Protein AF-A0A0S7EHD6-F1 (afdb_monomer_lite)

pLDDT: mean 89.25, std 14.59, range [29.5, 98.25]

Secondary structure (DSSP, 8-state):
-GGGHHHHH-TT-TTGGGS-SS-EEE-TT-SSGGGSEEE-PPPPHHHHHHHHHHHHTTS-HHHHHHSS--PEEEEEE-TT--EEEPPSSTTTS--EEEE-EEEEEEPTTTT---TT--PPPP--TT---TTS--STTS-EEEEEEE----SSSS---SEEEEEEEPPPSSS---HHHHHHHHTTSEEEESTTS-EEEEEEEEE-SSEEEEE---TT------STTS---EEEEEPPHHHHHHHHHHHHHHHHHHHHHH-EE------EEEEEEEEEEEEEE-TTS-EEEEEEE-SS-EEEEGGG-B---------STTTTTTTS--

Radius of gyration: 32.2 Å; chains: 1; bounding box: 70×64×78 Å

Foldseek 3Di:
DVLCPCCQPPPPRLQVQQNDPDWDWACVPPDDRVNTDTDGDDDDPVSVCVSCVVSVVVDDPVRVVVPDDFFDKDKDFAPVDFAWACDPCCVVDPIDRGDRIDIDGHHPCNPPDDPPDDDDDDPPVLADAQQDFDPPQFDWDWDWDQQQAPQDPGGDRGIDIATEGDDDPPDDDDQVVCCQVAALAWWWFDHRRTFIWHFAWKDQLFKIKGADDDPPDNHRDPDPVRDGRIDMDTDDPVVSVVVVVLVVVQQCCCCRNPNYHPDDFRMKTKTWTFPAWDFDQDPVRDTDIHTDTHPDIHIGRPSRMGDDDPHPHPPPVCPVVVPVPD

Sequence (326 aa):
PESYRDLMTSPNSPIIEYYPLDFKTDLNGKQQEWEAVVLIPFIDETCLLAAMEPFSSKLTKEEKARNRHSECGLYSYDPDIDFTYASSLPQLFPNIVHCHVREVQIPMDAWHVPSDHVSKRVDRSTLYFCGFPTLHHIKHKFYKKKSGVVVFQQSSRGENMILDILPSQDGETICDHVAADLLGKPVFVNWPHLEEARVIAVSDGETKFAIEEPPGVQQVYDRPSSPPPTKVTYLSDKEQKDWVKDVQGITEHFFKRKGIAVNETTVLLYGQMLTGRKYVPKASGVVELEKQWAKQVLPFAYQTVVKVPACKHCEITRQSELREEL

Organism: NCBI:txid188132

Structure (mmCIF, N/CA/C/O backbone):
data_AF-A0A0S7EHD6-F1
#
_entry.id   AF-A0A0S7EHD6-F1
#
loop_
_atom_site.group_PDB
_atom_site.id
_atom_site.type_symbol
_atom_site.label_atom_id
_atom_site.label_alt_id
_atom_site.label_comp_id
_atom_site.label_asym_id
_atom_site.label_entity_id
_atom_site.label_seq_id
_atom_site.pdbx_PDB_ins_code
_atom_site.Cartn_x
_atom_site.Cartn_y
_atom_site.Cartn_z
_atom_site.occupancy
_atom_site.B_iso_or_equiv
_atom_site.auth_seq_id
_atom_site.auth_comp_id
_atom_site.auth_asym_id
_atom_site.auth_atom_id
_atom_site.pdbx_PDB_model_num
ATOM 1 N N . PRO A 1 1 ? 30.373 -0.714 -26.463 1.00 92.62 1 PRO A N 1
ATOM 2 C CA . PRO A 1 1 ? 31.564 -1.346 -27.076 1.00 92.62 1 PRO A CA 1
ATOM 3 C C . PRO A 1 1 ? 32.537 -0.264 -27.521 1.00 92.62 1 PRO A C 1
ATOM 5 O O . PRO A 1 1 ? 32.067 0.783 -27.962 1.00 92.62 1 PRO A O 1
ATOM 8 N N . GLU A 1 2 ? 33.846 -0.481 -27.398 1.00 94.06 2 GLU A N 1
ATOM 9 C CA . GLU A 1 2 ? 34.841 0.507 -27.844 1.00 94.06 2 GLU A CA 1
ATOM 10 C C . GLU A 1 2 ? 34.683 0.827 -29.339 1.00 94.06 2 GLU A C 1
ATOM 12 O O . GLU A 1 2 ? 34.741 1.988 -29.730 1.00 94.06 2 GLU A O 1
ATOM 17 N N . SER A 1 3 ? 34.329 -0.183 -30.141 1.00 94.06 3 SER A N 1
ATOM 18 C CA . SER A 1 3 ? 34.102 -0.068 -31.585 1.00 94.06 3 SER A CA 1
ATOM 19 C C . SER A 1 3 ? 33.048 0.964 -32.002 1.00 94.06 3 SER A C 1
ATOM 21 O O . SER A 1 3 ? 33.114 1.443 -33.127 1.00 94.06 3 SER A O 1
ATOM 23 N N . TYR A 1 4 ? 32.090 1.309 -31.135 1.00 95.69 4 TYR A N 1
ATOM 24 C CA . TYR A 1 4 ? 31.024 2.273 -31.437 1.00 95.69 4 TYR A CA 1
ATOM 25 C C . TYR A 1 4 ? 31.248 3.653 -30.811 1.00 95.69 4 TYR A C 1
ATOM 27 O O . TYR A 1 4 ? 30.451 4.555 -31.052 1.00 95.69 4 TYR A O 1
ATOM 35 N N . ARG A 1 5 ? 32.291 3.842 -29.989 1.00 95.06 5 ARG A N 1
ATOM 36 C CA . ARG A 1 5 ? 32.491 5.091 -29.233 1.00 95.06 5 ARG A CA 1
ATOM 37 C C . ARG A 1 5 ? 32.558 6.308 -30.159 1.00 95.06 5 ARG A C 1
ATOM 39 O O . ARG A 1 5 ? 31.864 7.291 -29.912 1.00 95.06 5 ARG A O 1
ATOM 46 N N . ASP A 1 6 ? 33.311 6.191 -31.249 1.00 95.25 6 ASP A N 1
ATOM 47 C CA . ASP A 1 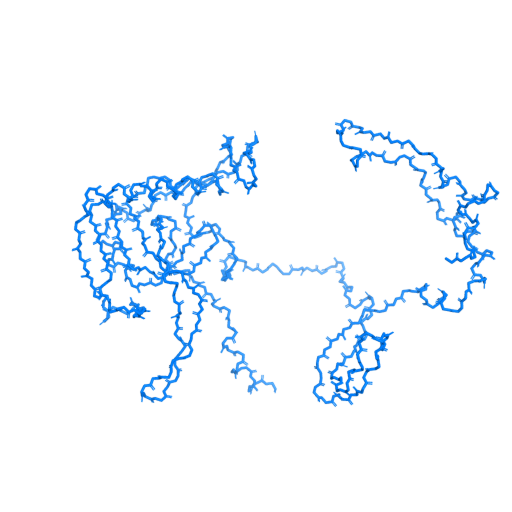6 ? 33.522 7.283 -32.201 1.00 95.25 6 ASP A CA 1
ATOM 48 C C . ASP A 1 6 ? 32.235 7.721 -32.909 1.00 95.25 6 ASP A C 1
ATOM 50 O O . ASP A 1 6 ? 32.143 8.873 -33.323 1.00 95.25 6 ASP A O 1
ATOM 54 N N . LEU A 1 7 ? 31.215 6.858 -32.995 1.00 95.75 7 LEU A N 1
ATOM 55 C CA . LEU A 1 7 ? 29.923 7.230 -33.577 1.00 95.75 7 LEU A CA 1
ATOM 56 C C . LEU A 1 7 ? 29.202 8.317 -32.766 1.00 95.75 7 LEU A C 1
ATOM 58 O O . LEU A 1 7 ? 28.425 9.077 -33.337 1.00 95.75 7 LEU A O 1
ATOM 62 N N . MET A 1 8 ? 29.462 8.409 -31.461 1.00 95.31 8 MET A N 1
ATOM 63 C CA . MET A 1 8 ? 28.814 9.379 -30.570 1.00 95.31 8 MET A CA 1
ATOM 64 C C . MET A 1 8 ? 29.676 10.618 -30.309 1.00 95.31 8 MET A C 1
ATOM 66 O O . MET A 1 8 ? 29.157 11.640 -29.879 1.00 95.31 8 MET A O 1
ATOM 70 N N . THR A 1 9 ? 30.994 10.531 -30.517 1.00 94.12 9 THR A N 1
ATOM 71 C CA . THR A 1 9 ? 31.941 11.586 -30.114 1.00 94.12 9 THR A CA 1
ATOM 72 C C . THR A 1 9 ? 32.686 12.233 -31.273 1.00 94.12 9 THR A C 1
ATOM 74 O O . THR A 1 9 ? 33.177 13.349 -31.126 1.00 94.12 9 THR A O 1
ATOM 77 N N . SER A 1 10 ? 32.826 11.547 -32.411 1.00 94.81 10 SER A N 1
ATOM 78 C CA . SER A 1 10 ? 33.535 12.095 -33.566 1.00 94.81 10 SER A CA 1
ATOM 79 C C . SER A 1 10 ? 32.661 13.126 -34.283 1.00 94.81 10 SER A C 1
ATOM 81 O O . SER A 1 10 ? 31.561 12.775 -34.715 1.00 94.81 10 SER A O 1
ATOM 83 N N . PRO A 1 11 ? 33.154 14.356 -34.526 1.00 92.88 11 PRO A N 1
ATOM 84 C CA . PRO A 1 11 ? 32.446 15.345 -35.342 1.00 92.88 11 PRO A CA 1
ATOM 85 C C . PRO A 1 11 ? 32.156 14.872 -36.773 1.00 92.88 11 PRO A C 1
ATOM 87 O O . PRO A 1 11 ? 31.258 15.393 -37.422 1.00 92.88 11 PRO A O 1
ATOM 90 N N . ASN A 1 12 ? 32.910 13.880 -37.262 1.00 94.00 12 ASN A N 1
ATOM 91 C CA . ASN A 1 12 ? 32.740 13.291 -38.592 1.00 94.00 12 ASN A CA 1
ATOM 92 C C . ASN A 1 12 ? 31.763 12.102 -38.602 1.00 94.00 12 ASN A C 1
ATOM 94 O O . ASN A 1 12 ? 31.625 11.439 -39.630 1.00 94.00 12 ASN A O 1
ATOM 98 N N . SER A 1 13 ? 31.146 11.769 -37.464 1.00 95.75 13 SER A N 1
ATOM 99 C CA . SER A 1 13 ? 30.175 10.681 -37.401 1.00 95.75 13 SER A CA 1
ATOM 100 C C . SER A 1 13 ? 28.914 11.045 -38.194 1.00 95.75 13 SER A C 1
ATOM 102 O O . SER A 1 13 ? 28.393 12.149 -38.030 1.00 95.75 13 SER A O 1
ATOM 104 N N . PRO A 1 14 ? 28.369 10.123 -39.008 1.00 95.06 14 PRO A N 1
ATOM 105 C CA . PRO A 1 14 ? 27.147 10.364 -39.778 1.00 95.06 14 PRO A CA 1
ATOM 106 C C . PRO A 1 14 ? 25.901 10.563 -38.902 1.00 95.06 14 PRO A C 1
ATOM 108 O O . PRO A 1 14 ? 24.873 10.987 -39.410 1.00 95.06 14 PRO A O 1
ATOM 111 N N . ILE A 1 15 ? 25.988 10.252 -37.605 1.00 96.56 15 ILE A N 1
ATOM 112 C CA . ILE A 1 15 ? 24.885 10.348 -36.641 1.00 96.56 15 ILE A CA 1
ATOM 113 C C . ILE A 1 15 ? 25.193 11.308 -35.481 1.00 96.56 15 ILE A C 1
ATOM 115 O O . ILE A 1 15 ? 24.520 11.274 -34.452 1.00 96.56 15 ILE A O 1
ATOM 119 N N . ILE A 1 16 ? 26.219 12.161 -35.619 1.00 96.25 16 ILE A N 1
ATOM 120 C CA . ILE A 1 16 ? 26.650 13.082 -34.553 1.00 96.25 16 ILE A CA 1
ATOM 121 C C . ILE A 1 16 ? 25.548 14.063 -34.130 1.00 96.25 16 ILE A C 1
ATOM 123 O O . ILE A 1 16 ? 25.502 14.480 -32.976 1.00 96.25 16 ILE A O 1
ATOM 127 N N . GLU A 1 17 ? 24.623 14.395 -35.035 1.00 95.19 17 GLU A N 1
ATOM 128 C CA . GLU A 1 17 ? 23.507 15.308 -34.762 1.00 95.19 17 GLU A CA 1
ATOM 129 C C . GLU A 1 17 ? 22.563 14.812 -33.655 1.00 95.19 17 GLU A C 1
ATOM 131 O O . GLU A 1 17 ? 21.946 15.627 -32.971 1.00 95.19 17 GLU A O 1
ATOM 136 N N . TYR A 1 18 ? 22.491 13.495 -33.425 1.00 96.19 18 TYR A N 1
ATOM 137 C CA . TYR A 1 18 ? 21.679 12.901 -32.358 1.00 96.19 18 TYR A CA 1
ATOM 138 C C . TYR A 1 18 ? 22.312 13.027 -30.966 1.00 96.19 18 TYR A C 1
ATOM 140 O O . TYR A 1 18 ? 21.649 12.744 -29.968 1.00 96.19 18 TYR A O 1
ATOM 148 N N . TYR A 1 19 ? 23.569 13.473 -30.880 1.00 96.12 19 TYR A N 1
ATOM 149 C CA . TYR A 1 19 ? 24.327 13.604 -29.634 1.00 96.12 19 TYR A CA 1
ATOM 150 C C . TYR A 1 19 ? 24.814 15.048 -29.418 1.00 96.12 19 TYR A C 1
ATOM 152 O O . TYR A 1 19 ? 26.021 15.292 -29.337 1.00 96.12 19 TYR A O 1
ATOM 160 N N . PRO A 1 20 ? 23.901 16.035 -29.336 1.00 95.56 20 PRO A N 1
ATOM 161 C CA . PRO A 1 20 ? 24.290 17.421 -29.125 1.00 95.56 20 PRO A CA 1
ATOM 162 C C . PRO A 1 20 ? 24.945 17.604 -27.747 1.00 95.56 20 PRO A C 1
ATOM 164 O O . PRO A 1 20 ? 24.455 17.086 -26.744 1.00 95.56 20 PRO A O 1
ATOM 167 N N . LEU A 1 21 ? 26.037 18.375 -27.693 1.00 94.38 21 LEU A N 1
ATOM 168 C CA . LEU A 1 21 ? 26.692 18.744 -26.429 1.00 94.38 21 LEU A CA 1
ATOM 169 C C . LEU A 1 21 ? 25.791 19.636 -25.568 1.00 94.38 21 LEU A C 1
ATOM 171 O O . LEU A 1 21 ? 25.722 19.457 -24.355 1.00 94.38 21 LEU A O 1
ATOM 175 N N . ASP A 1 22 ? 25.070 20.546 -26.223 1.00 95.56 22 ASP A N 1
ATOM 176 C CA . ASP A 1 22 ? 24.090 21.437 -25.616 1.00 95.56 22 ASP A CA 1
ATOM 177 C C . ASP A 1 22 ? 22.723 21.195 -26.258 1.00 95.56 22 ASP A C 1
ATOM 179 O O . ASP A 1 22 ? 22.578 21.238 -27.482 1.00 95.56 22 ASP A O 1
ATOM 183 N N . PHE A 1 23 ? 21.696 20.985 -25.439 1.00 95.62 23 PHE A N 1
ATOM 184 C CA . PHE A 1 23 ? 20.316 20.836 -25.892 1.00 95.62 23 PHE A CA 1
ATOM 185 C C . PHE A 1 23 ? 19.411 21.827 -25.170 1.00 95.62 23 PHE A C 1
ATOM 187 O O . PHE A 1 23 ? 19.694 22.291 -24.066 1.00 95.62 23 PHE A O 1
ATOM 194 N N . LYS A 1 24 ? 18.301 22.173 -25.818 1.00 95.56 24 LYS A N 1
ATOM 195 C CA . LYS A 1 24 ? 17.318 23.090 -25.243 1.00 95.56 24 LYS A CA 1
ATOM 196 C C . LYS A 1 24 ? 16.298 22.308 -24.425 1.00 95.56 24 LYS A C 1
ATOM 198 O O . LYS A 1 24 ? 15.964 21.171 -24.754 1.00 95.56 24 LYS A O 1
ATOM 203 N N . THR A 1 25 ? 15.767 22.945 -23.393 1.00 95.50 25 THR A N 1
ATOM 204 C CA . THR A 1 25 ? 14.636 22.437 -22.620 1.00 95.50 25 THR A CA 1
ATOM 205 C C . THR A 1 25 ? 13.487 23.436 -22.674 1.00 95.50 25 THR A C 1
ATOM 207 O O . THR A 1 25 ? 13.705 24.648 -22.700 1.00 95.50 25 THR A O 1
ATOM 210 N N . ASP A 1 26 ? 12.258 22.928 -22.725 1.00 94.94 26 ASP A N 1
ATOM 211 C CA . ASP A 1 26 ? 11.040 23.735 -22.654 1.00 94.94 26 ASP A CA 1
ATOM 212 C C . ASP A 1 26 ? 10.206 23.306 -21.446 1.00 94.94 26 ASP A C 1
ATOM 214 O O . ASP A 1 26 ? 9.727 22.175 -21.367 1.00 94.94 26 ASP A O 1
ATOM 218 N N . LEU A 1 27 ? 10.027 24.216 -20.489 1.00 91.94 27 LEU A N 1
ATOM 219 C CA . LEU A 1 27 ? 9.234 23.963 -19.290 1.00 91.94 27 LEU A CA 1
ATOM 220 C C . LEU A 1 27 ? 7.734 23.842 -19.594 1.00 91.94 27 LEU A C 1
ATOM 222 O O . LEU A 1 27 ? 7.026 23.236 -18.798 1.00 91.94 27 LEU A O 1
ATOM 226 N N . ASN A 1 28 ? 7.222 24.409 -20.695 1.00 92.00 28 ASN A N 1
ATOM 227 C CA . ASN A 1 28 ? 5.803 24.369 -21.080 1.00 92.00 28 ASN A CA 1
ATOM 228 C C . ASN A 1 28 ? 4.824 24.578 -19.894 1.00 92.00 28 ASN A C 1
ATOM 230 O O . ASN A 1 28 ? 3.896 23.800 -19.656 1.00 92.00 28 ASN A O 1
ATOM 234 N N . GLY A 1 29 ? 5.082 25.605 -19.076 1.00 90.25 29 GLY A N 1
ATOM 235 C CA . GLY A 1 29 ? 4.267 25.945 -17.902 1.00 90.25 29 GLY A CA 1
ATOM 236 C C . GLY A 1 29 ? 4.477 25.064 -16.659 1.00 90.25 29 GLY A C 1
ATOM 237 O O . GLY A 1 29 ? 3.788 25.259 -15.655 1.00 90.25 29 GLY A O 1
ATOM 238 N N . LYS A 1 30 ? 5.416 24.115 -16.692 1.00 94.75 30 LYS A N 1
ATOM 239 C CA . LYS A 1 30 ? 5.906 23.383 -15.518 1.00 94.75 30 LYS A CA 1
ATOM 240 C C . LYS A 1 30 ? 6.888 24.229 -14.722 1.00 94.75 30 LYS A C 1
ATOM 242 O O . LYS A 1 30 ? 7.519 25.142 -15.245 1.00 94.75 30 LYS A O 1
ATOM 247 N N . GLN A 1 31 ? 6.975 23.942 -13.428 1.00 93.25 31 GLN A N 1
ATOM 248 C CA . GLN A 1 31 ? 7.853 24.685 -12.521 1.00 93.25 31 GLN A CA 1
ATOM 249 C C . GLN A 1 31 ? 9.210 24.013 -12.349 1.00 93.25 31 GLN A C 1
ATOM 251 O O . GLN A 1 31 ? 10.184 24.697 -12.058 1.00 93.25 31 GLN A O 1
ATOM 256 N N . GLN A 1 32 ? 9.262 22.689 -12.483 1.00 95.75 32 GLN A N 1
ATOM 257 C CA . GLN A 1 32 ? 10.450 21.912 -12.172 1.00 95.75 32 GLN A CA 1
ATOM 258 C C . GLN A 1 32 ? 11.160 21.481 -13.453 1.00 95.75 32 GLN A C 1
ATOM 260 O O . GLN A 1 32 ? 10.525 20.993 -14.385 1.00 95.75 32 GLN A O 1
ATOM 265 N N . GLU A 1 33 ? 12.483 21.617 -13.489 1.00 93.38 33 GLU A N 1
ATOM 266 C CA . GLU A 1 33 ? 13.294 21.339 -14.685 1.00 93.38 33 GLU A CA 1
ATOM 267 C C . GLU A 1 33 ? 13.226 19.875 -15.136 1.00 93.38 33 GLU A C 1
ATOM 269 O O . GLU A 1 33 ? 13.255 19.600 -16.330 1.00 93.38 33 GLU A O 1
ATOM 274 N N . TRP A 1 34 ? 13.054 18.926 -14.212 1.00 94.00 34 TRP A N 1
ATOM 275 C CA . TRP A 1 34 ? 12.882 17.506 -14.551 1.00 94.00 34 TRP A CA 1
ATOM 276 C C . TRP A 1 34 ? 11.526 17.185 -15.198 1.00 94.00 34 TRP A C 1
ATOM 278 O O . TRP A 1 34 ? 11.333 16.077 -15.692 1.00 94.00 34 TRP A O 1
ATOM 288 N N . GLU A 1 35 ? 10.580 18.127 -15.182 1.00 94.44 35 GLU A N 1
ATOM 289 C CA . GLU A 1 35 ? 9.323 18.037 -15.932 1.00 94.44 35 GLU A CA 1
ATOM 290 C C . GLU A 1 35 ? 9.425 18.700 -17.315 1.00 94.44 35 GLU A C 1
ATOM 292 O O . GLU A 1 35 ? 8.456 18.658 -18.077 1.00 94.44 35 GLU A O 1
ATOM 297 N N . ALA A 1 36 ? 10.558 19.338 -17.634 1.00 95.56 36 ALA A N 1
ATOM 298 C CA . ALA A 1 36 ? 10.751 20.020 -18.903 1.00 95.56 36 ALA A CA 1
ATOM 299 C C . ALA A 1 36 ? 10.834 19.027 -20.068 1.00 95.56 36 ALA A C 1
ATOM 301 O O . ALA A 1 36 ? 11.374 17.924 -19.960 1.00 95.56 36 ALA A O 1
ATOM 302 N N . VAL A 1 37 ? 10.346 19.464 -21.224 1.00 95.69 37 VAL A N 1
ATOM 303 C CA . VAL A 1 37 ? 10.524 18.756 -22.485 1.00 95.69 37 VAL A CA 1
ATOM 304 C C . VAL A 1 37 ? 11.973 18.925 -22.930 1.00 95.69 37 VAL A C 1
ATOM 306 O O . VAL A 1 37 ? 12.443 20.044 -23.134 1.00 95.69 37 VAL A O 1
ATOM 309 N N . VAL A 1 38 ? 12.676 17.807 -23.089 1.00 96.56 38 VAL A N 1
ATOM 310 C CA . VAL A 1 38 ? 14.049 17.769 -23.601 1.00 96.56 38 VAL A CA 1
ATOM 311 C C . VAL A 1 38 ? 14.010 17.787 -25.128 1.00 96.56 38 VAL A C 1
ATOM 313 O O . VAL A 1 38 ? 13.504 16.855 -25.751 1.00 96.56 38 VAL A O 1
ATOM 316 N N . LEU A 1 39 ? 14.526 18.857 -25.737 1.00 95.56 39 LEU A N 1
ATOM 317 C CA . LEU A 1 39 ? 14.501 19.063 -27.185 1.00 95.56 39 LEU A CA 1
ATOM 318 C C . LEU A 1 39 ? 15.774 18.499 -27.824 1.00 95.56 39 LEU A C 1
ATOM 320 O O . LEU A 1 39 ? 16.735 19.228 -28.075 1.00 95.56 39 LEU A O 1
ATOM 324 N N . ILE A 1 40 ? 15.758 17.194 -28.087 1.00 96.75 40 ILE A N 1
ATOM 325 C CA . ILE A 1 40 ? 16.792 16.475 -28.842 1.00 96.75 40 ILE A CA 1
ATOM 326 C C . ILE A 1 40 ? 16.198 15.885 -30.128 1.00 96.75 40 ILE A C 1
ATOM 328 O O . ILE A 1 40 ? 14.998 15.592 -30.158 1.00 96.75 40 ILE A O 1
ATOM 332 N N . PRO A 1 41 ? 16.988 15.717 -31.203 1.00 96.00 41 PRO A N 1
ATOM 333 C CA . PRO A 1 41 ? 16.477 15.117 -32.428 1.00 96.00 41 PRO A CA 1
ATOM 334 C C . PRO A 1 41 ? 16.128 13.637 -32.220 1.00 96.00 41 PRO A C 1
ATOM 336 O O . PRO A 1 41 ? 16.778 12.932 -31.447 1.00 96.00 41 PRO A O 1
ATOM 339 N N . PHE A 1 42 ? 15.107 13.157 -32.928 1.00 97.00 42 PHE A N 1
ATOM 340 C CA . PHE A 1 42 ? 14.777 11.734 -32.949 1.00 97.00 42 PHE A CA 1
ATOM 341 C C . PHE A 1 42 ? 15.732 10.992 -33.880 1.00 97.00 42 PHE A C 1
ATOM 343 O O . PHE A 1 42 ? 15.964 11.427 -35.007 1.00 97.00 42 PHE A O 1
ATOM 350 N N . ILE A 1 43 ? 16.265 9.870 -33.401 1.00 97.19 43 ILE A N 1
ATOM 351 C CA . ILE A 1 43 ? 17.175 9.024 -34.172 1.00 97.19 43 ILE A CA 1
ATOM 352 C C . ILE A 1 43 ? 16.412 8.359 -35.320 1.00 97.19 43 ILE A C 1
ATOM 354 O O . ILE A 1 43 ? 15.390 7.712 -35.089 1.00 97.19 43 ILE A O 1
ATOM 358 N N . ASP A 1 44 ? 16.942 8.471 -36.538 1.00 97.44 44 ASP A N 1
ATOM 359 C CA . ASP A 1 44 ? 16.499 7.668 -37.675 1.00 97.44 44 ASP A CA 1
ATOM 360 C C . ASP A 1 44 ? 17.131 6.268 -37.611 1.00 97.44 44 ASP A C 1
ATOM 362 O O . ASP A 1 44 ? 18.356 6.113 -37.577 1.00 97.44 44 ASP A O 1
ATOM 366 N N . GLU A 1 45 ? 16.283 5.238 -37.584 1.00 97.56 45 GLU A N 1
ATOM 367 C CA . GLU A 1 45 ? 16.700 3.836 -37.479 1.00 97.56 45 GLU A CA 1
ATOM 368 C C . GLU A 1 45 ? 17.611 3.412 -38.639 1.00 97.56 45 GLU A C 1
ATOM 370 O O . GLU A 1 45 ? 18.630 2.752 -38.424 1.00 97.56 45 GLU A O 1
ATOM 375 N N . THR A 1 46 ? 17.279 3.819 -39.866 1.00 97.38 46 THR A N 1
ATOM 376 C CA . THR A 1 46 ? 18.019 3.413 -41.066 1.00 97.38 46 THR A CA 1
ATOM 377 C C . THR A 1 46 ? 19.412 4.037 -41.062 1.00 97.38 46 THR A C 1
ATOM 379 O O . THR A 1 46 ? 20.402 3.346 -41.319 1.00 97.38 46 THR A O 1
ATOM 382 N N . CYS A 1 47 ? 19.507 5.323 -40.709 1.00 96.12 47 CYS A N 1
ATOM 383 C CA . CYS A 1 47 ? 20.779 6.030 -40.559 1.00 96.12 47 CYS A CA 1
ATOM 384 C C . CYS A 1 47 ? 21.649 5.415 -39.457 1.00 96.12 47 CYS A C 1
ATOM 386 O O . CYS A 1 47 ? 22.847 5.206 -39.666 1.00 96.12 47 CYS A O 1
ATOM 388 N N . LEU A 1 48 ? 21.059 5.087 -38.303 1.00 96.88 48 LEU A N 1
ATOM 389 C CA . LEU A 1 48 ? 21.778 4.466 -37.192 1.00 96.88 48 LEU A CA 1
ATOM 390 C C . LEU A 1 48 ? 22.352 3.099 -37.588 1.00 96.88 48 LEU A C 1
ATOM 392 O O . LEU A 1 48 ? 23.543 2.852 -37.385 1.00 96.88 48 LEU A O 1
ATOM 396 N N . LEU A 1 49 ? 21.534 2.226 -38.180 1.00 96.62 49 LEU A N 1
ATOM 397 C CA . LEU A 1 49 ? 21.969 0.891 -38.597 1.00 96.62 49 LEU A CA 1
ATOM 398 C C . LEU A 1 49 ? 23.084 0.968 -39.649 1.00 96.62 49 LEU A C 1
ATOM 400 O O . LEU A 1 49 ? 24.102 0.285 -39.514 1.00 96.62 49 LEU A O 1
ATOM 404 N N . ALA A 1 50 ? 22.948 1.854 -40.641 1.00 96.38 50 ALA A N 1
ATOM 405 C CA . ALA A 1 50 ? 23.975 2.072 -41.659 1.00 96.38 50 ALA A CA 1
ATOM 406 C C . ALA A 1 50 ? 25.300 2.581 -41.060 1.00 96.38 50 ALA A C 1
ATOM 408 O O . ALA A 1 50 ? 26.374 2.144 -41.475 1.00 96.38 50 ALA A O 1
ATOM 409 N N . ALA A 1 51 ? 25.238 3.468 -40.061 1.00 95.75 51 ALA A N 1
ATOM 410 C CA . ALA A 1 51 ? 26.415 3.973 -39.358 1.00 95.75 51 ALA A CA 1
ATOM 411 C C . ALA A 1 51 ? 27.103 2.901 -38.494 1.00 95.75 51 ALA A C 1
ATOM 413 O O . ALA A 1 51 ? 28.328 2.905 -38.361 1.00 95.75 51 ALA A O 1
ATOM 414 N N . MET A 1 52 ? 26.332 1.978 -37.911 1.00 95.50 52 MET A N 1
ATOM 415 C CA . MET A 1 52 ? 26.845 0.904 -37.057 1.00 95.50 52 MET A CA 1
ATOM 416 C C . MET A 1 52 ? 27.490 -0.245 -37.842 1.00 95.50 52 MET A C 1
ATOM 418 O O . MET A 1 52 ? 28.459 -0.838 -37.358 1.00 95.50 52 MET A O 1
ATOM 422 N N . GLU A 1 53 ? 26.990 -0.554 -39.040 1.00 94.88 53 GLU A N 1
ATOM 423 C CA . GLU A 1 53 ? 27.379 -1.735 -39.824 1.00 94.88 53 GLU A CA 1
ATOM 424 C C . GLU A 1 53 ? 28.905 -1.917 -40.011 1.00 94.88 53 GLU A C 1
ATOM 426 O O . GLU A 1 53 ? 29.414 -3.009 -39.728 1.00 94.88 53 GLU A O 1
ATOM 431 N N . PRO A 1 54 ? 29.701 -0.876 -40.349 1.00 93.94 54 PRO A N 1
ATOM 432 C CA . PRO A 1 54 ? 31.154 -1.013 -40.509 1.00 93.94 54 PRO A CA 1
ATOM 433 C C . PRO A 1 54 ? 31.899 -1.420 -39.225 1.00 93.94 54 PRO A C 1
ATOM 435 O O . PRO A 1 54 ? 33.037 -1.900 -39.278 1.00 93.94 54 PRO A O 1
ATOM 438 N N . PHE A 1 55 ? 31.284 -1.208 -38.060 1.00 93.12 55 PHE A N 1
ATOM 439 C CA . PHE A 1 55 ? 31.879 -1.440 -36.743 1.00 93.12 55 PHE A CA 1
ATOM 440 C C . PHE A 1 55 ? 31.370 -2.725 -36.080 1.00 93.12 55 PHE A C 1
ATOM 442 O O . PHE A 1 55 ? 32.059 -3.274 -35.218 1.00 93.12 55 PHE A O 1
ATOM 449 N N . SER A 1 56 ? 30.219 -3.252 -36.509 1.00 90.75 56 SER A N 1
ATOM 450 C CA . SER A 1 56 ? 29.616 -4.483 -35.977 1.00 90.75 56 SER A CA 1
ATOM 451 C C . SER A 1 56 ? 30.533 -5.705 -36.102 1.00 90.75 56 SER A C 1
ATOM 453 O O . SER A 1 56 ? 30.577 -6.565 -35.216 1.00 90.75 56 SER A O 1
ATOM 455 N N . SER A 1 57 ? 31.345 -5.769 -37.161 1.00 91.75 57 SER A N 1
ATOM 456 C CA . SER A 1 57 ? 32.335 -6.836 -37.344 1.00 91.75 57 SER A CA 1
ATOM 457 C C . SER A 1 57 ? 33.446 -6.811 -36.283 1.00 91.75 57 SER A C 1
ATOM 459 O O . SER A 1 57 ? 33.896 -7.887 -35.878 1.00 91.75 57 SER A O 1
ATOM 461 N N . LYS A 1 58 ? 33.805 -5.619 -35.779 1.00 94.00 58 LYS A N 1
ATOM 462 C CA . LYS A 1 58 ? 34.895 -5.360 -34.818 1.00 94.00 58 LYS A CA 1
ATOM 463 C C . LYS A 1 58 ? 34.535 -5.669 -33.360 1.00 94.00 58 LYS A C 1
ATOM 465 O O . LYS A 1 58 ? 35.413 -5.615 -32.506 1.00 94.00 58 LYS A O 1
ATOM 470 N N . LEU A 1 59 ? 33.270 -5.977 -33.069 1.00 94.75 59 LEU A N 1
ATOM 471 C CA . LEU A 1 59 ? 32.842 -6.398 -31.734 1.00 94.75 59 LEU A CA 1
ATOM 472 C C . LEU A 1 59 ? 33.516 -7.710 -31.319 1.00 94.75 59 LEU A C 1
ATOM 474 O O . LEU A 1 59 ? 33.674 -8.622 -32.143 1.00 94.75 59 LEU A O 1
ATOM 478 N N . THR A 1 60 ? 33.837 -7.841 -30.030 1.00 95.94 60 THR A N 1
ATOM 479 C CA . THR A 1 60 ? 34.356 -9.108 -29.496 1.00 95.94 60 THR A CA 1
ATOM 480 C C . THR A 1 60 ? 33.285 -10.204 -29.526 1.00 95.94 60 THR A C 1
ATOM 482 O O . THR A 1 60 ? 32.090 -9.946 -29.713 1.00 95.94 60 THR A O 1
ATOM 485 N N . LYS A 1 61 ? 33.692 -11.467 -29.348 1.00 95.12 61 LYS A N 1
ATOM 486 C CA . LYS A 1 61 ? 32.745 -12.595 -29.319 1.00 95.12 61 LYS A CA 1
ATOM 487 C C . LYS A 1 61 ? 31.769 -12.470 -28.150 1.00 95.12 61 LYS A C 1
ATOM 489 O O . LYS A 1 61 ? 30.580 -12.719 -28.325 1.00 95.12 61 LYS A O 1
ATOM 494 N N . GLU A 1 62 ? 32.264 -12.035 -26.998 1.00 95.00 62 GLU A N 1
ATOM 495 C CA . GLU A 1 62 ? 31.499 -11.808 -25.773 1.00 95.00 62 GLU A CA 1
ATOM 496 C C . GLU A 1 62 ? 30.495 -10.667 -25.972 1.00 95.00 62 GLU A C 1
ATOM 498 O O . GLU A 1 62 ? 29.331 -10.785 -25.591 1.00 95.00 62 GLU A O 1
ATOM 503 N N . GLU A 1 63 ? 30.903 -9.584 -26.644 1.00 95.88 63 GLU A N 1
ATOM 504 C CA . GLU A 1 63 ? 30.011 -8.475 -26.985 1.00 95.88 63 GLU A CA 1
ATOM 505 C C . GLU A 1 63 ? 28.886 -8.897 -27.934 1.00 95.88 63 GLU A C 1
ATOM 507 O O . GLU A 1 63 ? 27.733 -8.528 -27.717 1.00 95.88 63 GLU A O 1
ATOM 512 N N . LYS A 1 64 ? 29.194 -9.723 -28.938 1.00 93.81 64 LYS A N 1
ATOM 513 C CA . LYS A 1 64 ? 28.187 -10.310 -29.836 1.00 93.81 64 LYS A CA 1
ATOM 514 C C . LYS A 1 64 ? 27.302 -11.346 -29.138 1.00 93.81 64 LYS A C 1
ATOM 516 O O . LYS A 1 64 ? 26.184 -11.589 -29.586 1.00 93.81 64 LYS A O 1
ATOM 521 N N . ALA A 1 65 ? 27.791 -12.007 -28.090 1.00 93.50 65 ALA A N 1
ATOM 522 C CA . ALA A 1 65 ? 27.012 -12.976 -27.324 1.00 93.50 65 ALA A CA 1
ATOM 523 C C . ALA A 1 65 ? 25.958 -12.278 -26.453 1.00 93.50 65 ALA A C 1
ATOM 525 O O . ALA A 1 65 ? 24.798 -12.674 -26.492 1.00 93.50 65 ALA A O 1
ATOM 526 N N . ARG A 1 66 ? 26.332 -11.200 -25.746 1.00 94.19 66 ARG A N 1
ATOM 527 C CA . ARG A 1 66 ? 25.392 -10.416 -24.920 1.00 94.19 66 ARG A CA 1
ATOM 528 C C . ARG A 1 66 ? 24.408 -9.560 -25.725 1.00 94.19 66 ARG A C 1
ATOM 530 O O . ARG A 1 66 ? 23.399 -9.137 -25.180 1.00 94.19 66 ARG A O 1
ATOM 537 N N . ASN A 1 67 ? 24.701 -9.279 -26.997 1.00 94.19 67 ASN A N 1
ATOM 538 C CA . ASN A 1 67 ? 23.835 -8.498 -27.886 1.00 94.19 67 ASN A CA 1
ATOM 539 C C . ASN A 1 67 ? 22.834 -9.389 -28.644 1.00 94.19 67 ASN A C 1
ATOM 541 O O . ASN A 1 67 ? 22.790 -9.377 -29.875 1.00 94.19 67 ASN A O 1
ATOM 545 N N . ARG A 1 68 ? 22.084 -10.226 -27.920 1.00 91.94 68 ARG A N 1
ATOM 546 C CA . ARG A 1 68 ? 21.049 -11.110 -28.477 1.00 91.94 68 ARG A CA 1
ATOM 547 C C . ARG A 1 68 ? 19.841 -11.134 -27.554 1.00 91.94 68 ARG A C 1
ATOM 549 O O . ARG A 1 68 ? 19.985 -10.961 -26.348 1.00 91.94 68 ARG A O 1
ATOM 556 N N . HIS A 1 69 ? 18.670 -11.398 -28.121 1.00 89.88 69 HIS A N 1
ATOM 557 C CA . HIS A 1 69 ? 17.506 -11.764 -27.323 1.00 89.88 69 HIS A CA 1
ATOM 558 C C . HIS A 1 69 ? 17.710 -13.160 -26.728 1.00 89.88 69 HIS A C 1
ATOM 560 O O . HIS A 1 69 ? 18.221 -14.054 -27.406 1.00 89.88 69 HIS A O 1
ATOM 566 N N . SER A 1 70 ? 17.322 -13.330 -25.468 1.00 88.62 70 SER A N 1
ATOM 567 C CA . SER A 1 70 ? 17.378 -14.599 -24.747 1.00 88.62 70 SER A CA 1
ATOM 568 C C . SER A 1 70 ? 16.012 -14.948 -24.170 1.00 88.62 70 SER A C 1
ATOM 570 O O . SER A 1 70 ? 15.139 -14.092 -24.036 1.00 88.62 70 SER A O 1
ATOM 572 N N . GLU A 1 71 ? 15.854 -16.216 -23.825 1.00 92.19 71 GLU A N 1
ATOM 573 C CA . GLU A 1 71 ? 14.668 -16.762 -23.173 1.00 92.19 71 GLU A CA 1
ATOM 574 C C . GLU A 1 71 ? 14.574 -16.300 -21.707 1.00 92.19 71 GLU A C 1
ATOM 576 O O . GLU A 1 71 ? 15.536 -15.775 -21.132 1.00 92.19 71 GLU A O 1
ATOM 581 N N . CYS A 1 72 ? 13.396 -16.461 -21.101 1.00 93.06 72 CYS A N 1
ATOM 582 C CA . CYS A 1 72 ? 13.199 -16.212 -19.675 1.00 93.06 72 CYS A CA 1
ATOM 583 C C . CYS A 1 72 ? 13.559 -17.462 -18.864 1.00 93.06 72 CYS A C 1
ATOM 585 O O . CYS A 1 72 ? 13.037 -18.538 -19.136 1.00 93.06 72 CYS A O 1
ATOM 587 N N . GLY A 1 73 ? 14.365 -17.324 -17.812 1.00 93.94 73 GLY A N 1
ATOM 588 C CA . GLY A 1 73 ? 14.652 -18.435 -16.899 1.00 93.94 73 GLY A CA 1
ATOM 589 C C . GLY A 1 73 ? 13.543 -18.636 -15.859 1.00 93.94 73 GLY A C 1
ATOM 590 O O . GLY A 1 73 ? 13.247 -17.723 -15.084 1.00 93.94 73 GLY A O 1
ATOM 591 N N . LEU A 1 74 ? 12.956 -19.833 -15.808 1.00 95.88 74 LEU A N 1
ATOM 592 C CA . LEU A 1 74 ? 12.106 -20.301 -14.713 1.00 95.88 74 LEU A CA 1
ATOM 593 C C . LEU A 1 74 ? 12.918 -21.198 -13.785 1.00 95.88 74 LEU A C 1
ATOM 595 O O . LEU A 1 74 ? 13.428 -22.236 -14.200 1.00 95.88 74 LEU A O 1
ATOM 599 N N . TYR A 1 75 ? 12.968 -20.818 -12.514 1.00 97.12 75 TYR A N 1
ATOM 600 C CA . TYR A 1 75 ? 13.697 -21.541 -11.482 1.00 97.12 75 TYR A CA 1
ATOM 601 C C . TYR A 1 75 ? 12.712 -22.173 -10.502 1.00 97.12 75 TYR A C 1
ATOM 603 O O . TYR A 1 75 ? 11.817 -21.503 -9.986 1.00 97.12 75 TYR A O 1
ATOM 611 N N . SER A 1 76 ? 12.881 -23.464 -10.240 1.00 97.62 76 SER A N 1
ATOM 612 C CA . SER A 1 76 ? 12.050 -24.223 -9.303 1.00 97.62 76 SER A CA 1
ATOM 613 C C . SER A 1 76 ? 12.908 -25.156 -8.457 1.00 97.62 76 SER A C 1
ATOM 615 O O . SER A 1 76 ? 13.998 -25.542 -8.871 1.00 97.62 76 SER A O 1
ATOM 617 N N . TYR A 1 77 ? 12.438 -25.479 -7.253 1.00 97.75 77 TYR A N 1
ATOM 618 C CA . TYR A 1 77 ? 13.080 -26.490 -6.418 1.00 97.75 77 TYR A CA 1
ATOM 619 C C . TYR A 1 77 ? 12.726 -27.886 -6.931 1.00 97.75 77 TYR A C 1
ATOM 621 O O . TYR A 1 77 ? 11.549 -28.169 -7.164 1.00 97.75 77 TYR A O 1
ATOM 629 N N . ASP A 1 78 ? 13.732 -28.743 -7.055 1.00 97.38 78 ASP A N 1
ATOM 630 C CA . ASP A 1 78 ? 13.600 -30.140 -7.448 1.00 97.38 78 ASP A CA 1
ATOM 631 C C . ASP A 1 78 ? 14.454 -31.009 -6.503 1.00 97.38 78 ASP A C 1
ATOM 633 O O . ASP A 1 78 ? 15.683 -30.893 -6.521 1.00 97.38 78 ASP A O 1
ATOM 637 N N . PRO A 1 79 ? 13.836 -31.839 -5.638 1.00 97.12 79 PRO A N 1
ATOM 638 C CA . PRO A 1 79 ? 14.567 -32.624 -4.646 1.00 97.12 79 PRO A CA 1
ATOM 639 C C . PRO A 1 79 ? 15.481 -33.687 -5.269 1.00 97.12 79 PRO A C 1
ATOM 641 O O . PRO A 1 79 ? 16.420 -34.123 -4.603 1.00 97.12 79 PRO A O 1
ATOM 644 N N . ASP A 1 80 ? 15.230 -34.089 -6.518 1.00 97.50 80 ASP A N 1
ATOM 645 C CA . ASP A 1 80 ? 15.979 -35.151 -7.194 1.00 97.50 80 ASP A CA 1
ATOM 646 C C . ASP A 1 80 ? 17.258 -34.628 -7.878 1.00 97.50 80 ASP A C 1
ATOM 648 O O . ASP A 1 80 ? 18.121 -35.409 -8.286 1.00 97.50 80 ASP A O 1
ATOM 652 N N . ILE A 1 81 ? 17.411 -33.304 -7.993 1.00 96.44 81 ILE A N 1
ATOM 653 C CA . ILE A 1 81 ? 18.607 -32.646 -8.529 1.00 96.44 81 ILE A CA 1
ATOM 654 C C . ILE A 1 81 ? 19.531 -32.288 -7.368 1.00 96.44 81 ILE A C 1
ATOM 656 O O . ILE A 1 81 ? 19.110 -31.576 -6.472 1.00 96.44 81 ILE A O 1
ATOM 660 N N . ASP A 1 82 ? 20.798 -32.699 -7.398 1.00 97.44 82 ASP A N 1
ATOM 661 C CA . ASP A 1 82 ? 21.819 -32.240 -6.447 1.00 97.44 82 ASP A CA 1
ATOM 662 C C . ASP A 1 82 ? 23.151 -32.039 -7.180 1.00 97.44 82 ASP A C 1
ATOM 664 O O . ASP A 1 82 ? 23.762 -32.990 -7.676 1.00 97.44 82 ASP A O 1
ATOM 668 N N . PHE A 1 83 ? 23.586 -30.785 -7.303 1.00 97.06 83 PHE A N 1
ATOM 669 C CA . PHE A 1 83 ? 24.866 -30.444 -7.917 1.00 97.06 83 PHE A CA 1
ATOM 670 C C . PHE A 1 83 ? 25.531 -29.254 -7.227 1.00 97.06 83 PHE A C 1
ATOM 672 O O . PHE A 1 83 ? 24.877 -28.396 -6.639 1.00 97.06 83 PHE A O 1
ATOM 679 N N . THR A 1 84 ? 26.853 -29.149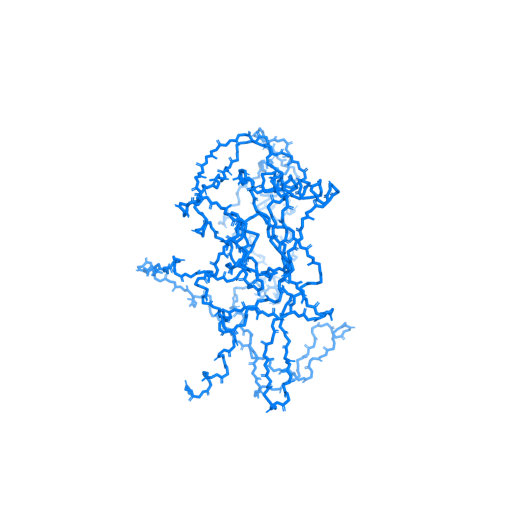 -7.356 1.00 97.75 84 THR A N 1
ATOM 680 C CA . THR A 1 84 ? 27.578 -27.973 -6.870 1.00 97.75 84 THR A CA 1
ATOM 681 C C . THR A 1 84 ? 27.513 -26.837 -7.890 1.00 97.75 84 THR A C 1
ATOM 683 O O . THR A 1 84 ? 28.075 -26.941 -8.981 1.00 97.75 84 THR A O 1
ATOM 686 N N . TYR A 1 85 ? 26.877 -25.724 -7.524 1.00 96.75 85 TYR A N 1
ATOM 687 C CA . TYR A 1 85 ? 26.854 -24.501 -8.325 1.00 96.75 85 TYR A CA 1
ATOM 688 C C . TYR A 1 85 ? 28.038 -23.600 -7.954 1.00 96.75 85 TYR A C 1
ATOM 690 O O . TYR A 1 85 ? 28.175 -23.156 -6.807 1.00 96.75 85 TYR A O 1
ATOM 698 N N . ALA A 1 86 ? 28.903 -23.325 -8.931 1.00 97.56 86 ALA A N 1
ATOM 699 C CA . ALA A 1 86 ? 30.069 -22.472 -8.740 1.00 97.56 86 ALA A CA 1
ATOM 700 C C . ALA A 1 86 ? 29.672 -20.992 -8.641 1.00 97.56 86 ALA A C 1
ATOM 702 O O . ALA A 1 86 ? 28.923 -20.475 -9.468 1.00 97.56 86 ALA A O 1
ATOM 703 N N . SER A 1 87 ? 30.207 -20.294 -7.642 1.00 96.75 87 SER A N 1
ATOM 704 C CA . SER A 1 87 ? 29.971 -18.863 -7.472 1.00 96.75 87 SER A CA 1
ATOM 705 C C . SER A 1 87 ? 30.602 -18.061 -8.609 1.00 96.75 87 SER A C 1
ATOM 707 O O . SER A 1 87 ? 31.770 -18.250 -8.949 1.00 96.75 87 SER A O 1
ATOM 709 N N . SER A 1 88 ? 29.851 -17.106 -9.158 1.00 95.81 88 SER A N 1
ATOM 710 C CA . SER A 1 88 ? 30.376 -16.116 -10.105 1.00 95.81 88 SER A CA 1
ATOM 711 C C . SER A 1 88 ? 31.271 -15.068 -9.432 1.00 95.81 88 SER A C 1
ATOM 713 O O . SER A 1 88 ? 31.988 -14.343 -10.121 1.00 95.81 88 SER A O 1
ATOM 715 N N . LEU A 1 89 ? 31.271 -15.006 -8.093 1.00 96.25 89 LEU A N 1
ATOM 716 C CA . LEU A 1 89 ? 32.116 -14.117 -7.298 1.00 96.25 89 LEU A CA 1
ATOM 717 C C . LEU A 1 89 ? 32.708 -14.857 -6.072 1.00 96.25 89 LEU A C 1
ATOM 719 O O . LEU A 1 89 ? 32.353 -14.545 -4.931 1.00 96.25 89 LEU A O 1
ATOM 723 N N . PRO A 1 90 ? 33.629 -15.828 -6.269 1.00 94.50 90 PRO A N 1
ATOM 724 C CA . PRO A 1 90 ? 34.104 -16.728 -5.207 1.00 94.50 90 PRO A CA 1
ATOM 725 C C . PRO A 1 90 ? 34.748 -16.042 -3.998 1.00 94.50 90 PRO A C 1
ATOM 727 O O . PRO A 1 90 ? 34.805 -16.614 -2.916 1.00 94.50 90 PRO A O 1
ATOM 730 N N . GLN A 1 91 ? 35.247 -14.816 -4.176 1.00 95.50 91 GLN A N 1
ATOM 731 C CA . GLN A 1 91 ? 35.855 -14.034 -3.096 1.00 95.50 91 GLN A CA 1
ATOM 732 C C . GLN A 1 91 ? 34.824 -13.514 -2.081 1.00 95.50 91 GLN A C 1
ATOM 734 O O . GLN A 1 91 ? 35.194 -13.218 -0.949 1.00 95.50 91 GLN A O 1
ATOM 739 N N . LEU A 1 92 ? 33.553 -13.388 -2.481 1.00 97.56 92 LEU A N 1
ATOM 740 C CA . LEU A 1 92 ? 32.474 -12.859 -1.642 1.00 97.56 92 LEU A CA 1
ATOM 741 C C . LEU A 1 92 ? 31.433 -13.926 -1.299 1.00 97.56 92 LEU A C 1
ATOM 743 O O . LEU A 1 92 ? 30.931 -13.961 -0.178 1.00 97.56 92 LEU A O 1
ATOM 747 N N . PHE A 1 93 ? 31.120 -14.798 -2.256 1.00 97.25 93 PHE A N 1
ATOM 748 C CA . PHE A 1 93 ? 30.097 -15.824 -2.105 1.00 97.25 93 PHE A CA 1
ATOM 749 C C . PHE A 1 93 ? 30.707 -17.205 -2.361 1.00 97.25 93 PHE A C 1
ATOM 751 O O . PHE A 1 93 ? 31.292 -17.398 -3.430 1.00 97.25 93 PHE A O 1
ATOM 758 N N . PRO A 1 94 ? 30.588 -18.166 -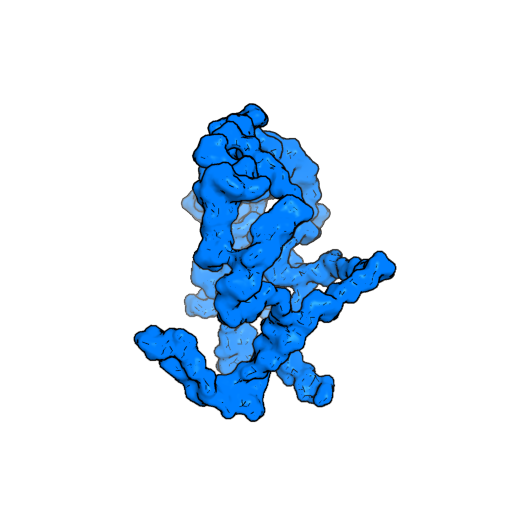1.427 1.00 96.94 94 PRO A N 1
ATOM 759 C CA . PRO A 1 94 ? 31.045 -19.533 -1.653 1.00 96.94 94 PRO A CA 1
ATOM 760 C C . PRO A 1 94 ? 30.155 -20.256 -2.673 1.00 96.94 94 PRO A C 1
ATOM 762 O O . PRO A 1 94 ? 29.047 -19.818 -2.984 1.00 96.94 94 PRO A O 1
ATOM 765 N N . ASN A 1 95 ? 30.635 -21.393 -3.175 1.00 97.69 95 ASN A N 1
ATOM 766 C CA . ASN A 1 95 ? 29.833 -22.284 -4.014 1.00 97.69 95 ASN A CA 1
ATOM 767 C C . ASN A 1 95 ? 28.633 -22.836 -3.228 1.00 97.69 95 ASN A C 1
ATOM 769 O O . ASN A 1 95 ? 28.742 -23.121 -2.033 1.00 97.69 95 ASN A O 1
ATOM 773 N N . ILE A 1 96 ? 27.515 -23.064 -3.917 1.00 97.19 96 ILE A N 1
ATOM 774 C CA . ILE A 1 96 ? 26.375 -23.794 -3.355 1.00 97.19 96 ILE A CA 1
ATOM 775 C C . ILE A 1 96 ? 26.660 -25.275 -3.573 1.00 97.19 96 ILE A C 1
ATOM 777 O O . ILE A 1 96 ? 26.600 -25.743 -4.704 1.00 97.19 96 ILE A O 1
ATOM 781 N N . VAL A 1 97 ? 27.021 -25.997 -2.511 1.00 97.38 97 VAL A N 1
ATOM 782 C CA . VAL A 1 97 ? 27.455 -27.403 -2.616 1.00 97.38 97 VAL A CA 1
ATOM 783 C C . VAL A 1 97 ? 26.307 -28.321 -3.037 1.00 97.38 97 VAL A C 1
ATOM 785 O O . VAL A 1 97 ? 26.521 -29.164 -3.903 1.00 97.38 97 VAL A O 1
ATOM 788 N N . HIS A 1 98 ? 25.118 -28.093 -2.468 1.00 97.25 98 HIS A N 1
ATOM 789 C CA . HIS A 1 98 ? 23.891 -28.843 -2.743 1.00 97.25 98 HIS A CA 1
ATOM 790 C C . HIS A 1 98 ? 22.835 -27.941 -3.384 1.00 97.25 98 HIS A C 1
ATOM 792 O O . HIS A 1 98 ? 21.977 -27.365 -2.708 1.00 97.25 98 HIS A O 1
ATOM 798 N N . CYS A 1 99 ? 22.959 -27.716 -4.690 1.00 97.31 99 CYS A N 1
ATOM 799 C CA . CYS A 1 99 ? 21.997 -26.945 -5.462 1.00 97.31 99 CYS A CA 1
ATOM 800 C C . CYS A 1 99 ? 20.900 -27.869 -5.998 1.00 97.31 99 CYS A C 1
ATOM 802 O O . CYS A 1 99 ? 21.161 -28.740 -6.824 1.00 97.31 99 CYS A O 1
ATOM 804 N N . HIS A 1 100 ? 19.669 -27.615 -5.558 1.00 97.94 100 HIS A N 1
ATOM 805 C CA . HIS A 1 100 ? 18.456 -28.337 -5.956 1.00 97.94 100 HIS A CA 1
ATOM 806 C C . HIS A 1 100 ? 17.586 -27.520 -6.921 1.00 97.94 100 HIS A C 1
ATOM 808 O O . HIS A 1 100 ? 16.363 -27.642 -6.946 1.00 97.94 100 HIS A O 1
ATOM 814 N N . VAL A 1 101 ? 18.191 -26.577 -7.646 1.00 97.62 101 VAL A N 1
ATOM 815 C CA . VAL A 1 101 ? 17.450 -25.684 -8.538 1.00 97.62 101 VAL A CA 1
ATOM 816 C C . VAL A 1 101 ? 17.377 -26.302 -9.924 1.00 97.62 101 VAL A C 1
ATOM 818 O O . VAL A 1 101 ? 18.396 -26.517 -10.578 1.00 97.62 101 VAL A O 1
ATOM 821 N N . ARG A 1 102 ? 16.153 -26.517 -10.394 1.00 96.56 102 ARG A N 1
ATOM 822 C CA . ARG A 1 102 ? 15.857 -26.796 -11.791 1.00 96.56 102 ARG A CA 1
ATOM 823 C C . ARG A 1 102 ? 15.618 -25.487 -12.528 1.00 96.56 102 ARG A C 1
ATOM 825 O O . ARG A 1 102 ? 14.716 -24.730 -12.164 1.00 96.56 102 ARG A O 1
ATOM 832 N N . GLU A 1 103 ? 16.390 -25.261 -13.582 1.00 95.50 103 GLU A N 1
ATOM 833 C CA . GLU A 1 103 ? 16.192 -24.159 -14.521 1.00 95.50 103 GLU A CA 1
ATOM 834 C C . GLU A 1 103 ? 15.509 -24.668 -15.796 1.00 95.50 103 GLU A C 1
ATOM 836 O O . GLU A 1 103 ? 15.912 -25.675 -16.382 1.00 95.50 103 GLU A O 1
ATOM 841 N N . VAL A 1 104 ? 14.465 -23.967 -16.229 1.00 95.69 104 VAL A N 1
ATOM 842 C CA . VAL A 1 104 ? 13.780 -24.192 -17.503 1.00 95.69 104 VAL A CA 1
ATOM 843 C C . VAL A 1 104 ? 13.755 -22.873 -18.260 1.00 95.69 104 VAL A C 1
ATOM 845 O O . VAL A 1 104 ? 13.289 -21.870 -17.726 1.00 95.69 104 VAL A O 1
ATOM 848 N N . GLN A 1 105 ? 14.233 -22.873 -19.502 1.00 95.44 105 GLN A N 1
ATOM 849 C CA . GLN A 1 105 ? 14.095 -21.708 -20.369 1.00 95.44 105 GLN A CA 1
ATOM 850 C C . GLN A 1 105 ? 12.679 -21.650 -20.938 1.00 95.44 105 GLN A C 1
ATOM 852 O O . GLN A 1 105 ? 12.173 -22.638 -21.475 1.00 95.44 105 GLN A O 1
ATOM 857 N N . ILE A 1 106 ? 12.037 -20.495 -20.803 1.00 94.75 106 ILE A N 1
ATOM 858 C CA . ILE A 1 106 ? 10.725 -20.216 -21.371 1.00 94.75 106 ILE A CA 1
ATOM 859 C C . ILE A 1 106 ? 10.906 -19.326 -22.609 1.00 94.75 106 ILE A C 1
ATOM 861 O O . ILE A 1 106 ? 11.422 -18.208 -22.479 1.00 94.75 106 ILE A O 1
ATOM 865 N N . PRO A 1 107 ? 10.453 -19.785 -23.790 1.00 91.81 107 PRO A N 1
ATOM 866 C CA . PRO A 1 107 ? 10.458 -18.988 -25.009 1.00 91.81 107 PRO A CA 1
ATOM 867 C C . PRO A 1 107 ? 9.698 -17.667 -24.855 1.00 91.81 107 PRO A C 1
ATOM 869 O O . PRO A 1 107 ? 8.681 -17.589 -24.166 1.00 91.81 107 PRO A O 1
ATOM 872 N N . MET A 1 108 ? 10.159 -16.623 -25.546 1.00 87.44 108 MET A N 1
ATOM 873 C CA . MET A 1 108 ? 9.540 -15.289 -25.496 1.00 87.44 108 MET A CA 1
ATOM 874 C C . MET A 1 108 ? 8.078 -15.273 -25.974 1.00 87.44 108 MET A C 1
ATOM 876 O O . MET A 1 108 ? 7.294 -14.433 -25.537 1.00 87.44 108 MET A O 1
ATOM 880 N N . ASP A 1 109 ? 7.702 -16.199 -26.854 1.00 88.94 109 ASP A N 1
ATOM 881 C CA . ASP A 1 109 ? 6.362 -16.340 -27.426 1.00 88.94 109 ASP A CA 1
ATOM 882 C C . ASP A 1 109 ? 5.437 -17.270 -26.619 1.00 88.94 109 ASP A C 1
ATOM 884 O O . ASP A 1 109 ? 4.268 -17.425 -26.976 1.00 88.94 109 ASP A O 1
ATOM 888 N N . ALA A 1 110 ? 5.906 -17.833 -25.497 1.00 88.81 110 ALA A N 1
ATOM 889 C CA . ALA A 1 110 ? 5.142 -18.781 -24.679 1.00 88.81 110 ALA A CA 1
ATOM 890 C C . ALA A 1 110 ? 3.820 -18.212 -24.128 1.00 88.81 110 ALA A C 1
ATOM 892 O O . ALA A 1 110 ? 2.916 -18.970 -23.776 1.00 88.81 110 ALA A O 1
ATOM 893 N N . TRP A 1 111 ? 3.692 -16.884 -24.064 1.00 85.00 111 TRP A N 1
ATOM 894 C CA . TRP A 1 111 ? 2.496 -16.186 -23.582 1.00 85.00 111 TRP A CA 1
ATOM 895 C C . TRP A 1 111 ? 1.759 -15.409 -24.673 1.00 85.00 111 TRP A C 1
ATOM 897 O O . TRP A 1 111 ? 0.967 -14.520 -24.357 1.00 85.00 111 TRP A O 1
ATOM 907 N N . HIS A 1 112 ? 1.997 -15.705 -25.953 1.00 88.56 112 HIS A N 1
ATOM 908 C CA . HIS A 1 112 ? 1.203 -15.105 -27.019 1.00 88.56 112 HIS A CA 1
ATOM 909 C C . HIS A 1 112 ? -0.270 -15.499 -26.880 1.00 88.56 112 HIS A C 1
ATOM 911 O O . HIS A 1 112 ? -0.662 -16.650 -27.068 1.00 88.56 112 HIS A O 1
ATOM 917 N N . VAL A 1 113 ? -1.093 -14.507 -26.547 1.00 87.38 113 VAL A N 1
ATOM 918 C CA . VAL A 1 113 ? -2.542 -14.652 -26.457 1.00 87.38 113 VAL A CA 1
ATOM 919 C C . VAL A 1 113 ? -3.150 -14.294 -27.817 1.00 87.38 113 VAL A C 1
ATOM 921 O O . VAL A 1 113 ? -2.892 -13.196 -28.316 1.00 87.38 113 VAL A O 1
ATOM 924 N N . PRO A 1 114 ? -3.959 -15.181 -28.423 1.00 88.69 114 PRO A N 1
ATOM 925 C CA . PRO A 1 114 ? -4.694 -14.875 -29.646 1.00 88.69 114 PRO A CA 1
ATOM 926 C C . PRO A 1 114 ? -5.564 -13.620 -29.505 1.00 88.69 114 PRO A C 1
ATOM 928 O O . PRO A 1 114 ? -6.126 -13.352 -28.442 1.00 88.69 114 PRO A O 1
ATOM 931 N N . SER A 1 115 ? -5.708 -12.850 -30.584 1.00 87.31 115 SER A N 1
ATOM 932 C CA . SER A 1 115 ? -6.473 -11.593 -30.577 1.00 87.31 115 SER A CA 1
ATOM 933 C C . SER A 1 115 ? -7.976 -11.780 -30.336 1.00 87.31 115 SER A C 1
ATOM 935 O O . SER A 1 115 ? -8.652 -10.834 -29.936 1.00 87.31 115 SER A O 1
ATOM 937 N N . ASP A 1 116 ? -8.499 -12.988 -30.543 1.00 90.44 116 ASP A N 1
ATOM 938 C CA . ASP A 1 116 ? -9.883 -13.391 -30.284 1.00 90.44 116 ASP A CA 1
ATOM 939 C C . ASP A 1 116 ? -10.104 -13.941 -28.861 1.00 90.44 116 ASP A C 1
ATOM 941 O O . ASP A 1 116 ? -11.217 -14.344 -28.512 1.00 90.44 116 ASP A O 1
ATOM 945 N N . HIS A 1 117 ? -9.076 -13.936 -28.006 1.00 86.62 117 HIS A N 1
ATOM 946 C CA . HIS A 1 117 ? -9.192 -14.421 -26.638 1.00 86.62 117 HIS A CA 1
ATOM 947 C C . HIS A 1 117 ? -10.121 -13.536 -25.792 1.00 86.62 117 HIS A C 1
ATOM 949 O O . HIS A 1 117 ? -9.807 -12.394 -25.446 1.00 86.62 117 HIS A O 1
ATOM 955 N N . VAL A 1 118 ? -11.253 -14.101 -25.371 1.00 83.75 118 VAL A N 1
ATOM 956 C CA . VAL A 1 118 ? -12.184 -13.451 -24.443 1.00 83.75 118 VAL A CA 1
ATOM 957 C C . VAL A 1 118 ? -11.843 -13.852 -23.009 1.00 83.75 118 VAL A C 1
ATOM 959 O O . VAL A 1 118 ? -12.062 -14.994 -22.600 1.00 83.75 118 VAL A O 1
ATOM 962 N N . SER A 1 119 ? -11.357 -12.901 -22.207 1.00 80.88 119 SER A N 1
ATOM 963 C CA . SER A 1 119 ? -11.136 -13.136 -20.778 1.00 80.88 119 SER A CA 1
ATOM 964 C C . SER A 1 119 ? -12.474 -13.274 -20.037 1.00 80.88 119 SER A C 1
ATOM 966 O O . SER A 1 119 ? -13.375 -12.437 -20.147 1.00 80.88 119 SER A O 1
ATOM 968 N N . LYS A 1 120 ? -12.631 -14.349 -19.255 1.00 78.44 120 LYS A N 1
ATOM 969 C CA . LYS A 1 120 ? -13.796 -14.510 -18.372 1.00 78.44 120 LYS A CA 1
ATOM 970 C C . LYS A 1 120 ? -13.687 -13.519 -17.214 1.00 78.44 120 LYS A C 1
ATOM 972 O O . LYS A 1 120 ? -12.684 -13.497 -16.502 1.00 78.44 120 LYS A O 1
ATOM 977 N N . ARG A 1 121 ? -14.735 -12.723 -16.979 1.00 73.44 121 ARG A N 1
ATOM 978 C CA . ARG A 1 121 ? -14.825 -11.898 -15.766 1.00 73.44 121 ARG A CA 1
ATOM 979 C C . ARG A 1 121 ? -15.023 -12.809 -14.557 1.00 73.44 121 ARG A C 1
ATOM 981 O O . ARG A 1 121 ? -16.005 -13.541 -14.490 1.00 73.44 121 ARG A O 1
ATOM 988 N N . VAL A 1 122 ? -14.098 -12.741 -13.605 1.00 71.69 122 VAL A N 1
ATOM 989 C CA . VAL A 1 122 ? -14.268 -13.359 -12.287 1.00 71.69 122 VAL A CA 1
ATOM 990 C C . VAL A 1 122 ? -15.283 -12.532 -11.503 1.00 71.69 122 VAL A C 1
ATOM 992 O O . VAL A 1 122 ? -15.143 -11.310 -11.406 1.00 71.69 122 VAL A O 1
ATOM 995 N N . ASP A 1 123 ? -16.303 -13.186 -10.949 1.00 68.50 123 ASP A N 1
ATOM 996 C CA . ASP A 1 123 ? -17.256 -12.532 -10.058 1.00 68.50 123 ASP A CA 1
ATOM 997 C C . ASP A 1 123 ? -16.559 -12.136 -8.749 1.00 68.50 123 ASP A C 1
ATOM 999 O O . ASP A 1 123 ? -16.253 -12.963 -7.894 1.00 68.50 123 ASP A O 1
ATOM 1003 N N . ARG A 1 124 ? -16.277 -10.839 -8.610 1.00 64.94 124 ARG A N 1
ATOM 1004 C CA . ARG A 1 124 ? -15.621 -10.260 -7.432 1.00 64.94 124 ARG A CA 1
ATOM 1005 C C . ARG A 1 124 ? -16.580 -10.020 -6.268 1.00 64.94 124 ARG A C 1
ATOM 1007 O O . ARG A 1 124 ? -16.113 -9.764 -5.163 1.00 64.94 124 ARG A O 1
ATOM 1014 N N . SER A 1 125 ? -17.894 -10.080 -6.498 1.00 60.56 125 SER A N 1
ATOM 1015 C CA . SER A 1 125 ? -18.892 -9.753 -5.472 1.00 60.56 125 SER A CA 1
ATOM 1016 C C . SER A 1 125 ? -18.989 -10.812 -4.366 1.00 60.56 125 SER A C 1
ATOM 1018 O O . SER A 1 125 ? -19.428 -10.508 -3.260 1.00 60.56 125 SER A O 1
ATOM 1020 N N . THR A 1 126 ? -18.506 -12.029 -4.630 1.00 57.62 126 THR A N 1
ATOM 1021 C CA . THR A 1 126 ? -18.555 -13.183 -3.717 1.00 57.62 126 THR A CA 1
ATOM 1022 C C . THR A 1 126 ? -17.224 -13.485 -3.020 1.00 57.62 126 THR A C 1
ATOM 1024 O O . THR A 1 126 ? -17.131 -14.429 -2.234 1.00 57.62 126 THR A O 1
ATOM 1027 N N . LEU A 1 127 ? -16.183 -12.694 -3.290 1.00 61.03 127 LEU A N 1
ATOM 1028 C CA . LEU A 1 127 ? -14.811 -12.970 -2.875 1.00 61.03 127 LEU A CA 1
ATOM 1029 C C . LEU A 1 127 ? -14.279 -11.849 -1.974 1.00 61.03 127 LEU A C 1
ATOM 1031 O O . LEU A 1 127 ? -13.442 -11.046 -2.386 1.00 61.03 127 LEU A O 1
ATOM 1035 N N . TYR A 1 128 ? -14.751 -11.782 -0.725 1.00 65.44 128 TYR A N 1
ATOM 1036 C CA . TYR A 1 128 ? -13.975 -11.074 0.293 1.00 65.44 128 TYR A CA 1
ATOM 1037 C C . TYR A 1 128 ? -12.734 -11.911 0.617 1.00 65.44 128 TYR A C 1
ATOM 1039 O O . TYR A 1 128 ? -12.841 -13.001 1.181 1.00 65.44 128 TYR A O 1
ATOM 1047 N N . PHE A 1 129 ? -11.564 -11.390 0.253 1.00 72.81 129 PHE A N 1
ATOM 1048 C CA . PHE A 1 129 ? -10.276 -11.923 0.675 1.00 72.81 129 PHE A CA 1
ATOM 1049 C C . PHE A 1 129 ? -9.778 -11.122 1.875 1.00 72.81 129 PHE A C 1
ATOM 1051 O O . PHE A 1 129 ? -9.683 -9.894 1.818 1.00 72.81 129 PHE A O 1
ATOM 1058 N N . CYS A 1 130 ? -9.433 -11.824 2.953 1.00 73.50 130 CYS A N 1
ATOM 1059 C CA . CYS A 1 130 ? -8.827 -11.207 4.128 1.00 73.50 130 CYS A CA 1
ATOM 1060 C C . CYS A 1 130 ? -7.596 -10.377 3.719 1.00 73.50 130 CYS A C 1
ATOM 1062 O O . CYS A 1 130 ? -6.756 -10.846 2.952 1.00 73.50 130 CYS A O 1
ATOM 1064 N N . GLY A 1 131 ? -7.502 -9.144 4.222 1.00 79.19 131 GLY A N 1
ATOM 1065 C CA . GLY A 1 131 ? -6.425 -8.198 3.901 1.00 79.19 131 GLY A CA 1
ATOM 1066 C C . GLY A 1 131 ? -6.705 -7.257 2.722 1.00 79.19 131 GLY A C 1
ATOM 1067 O O . GLY A 1 131 ? -6.036 -6.231 2.604 1.00 79.19 131 GLY A O 1
ATOM 1068 N N . PHE A 1 132 ? -7.717 -7.527 1.890 1.00 86.88 132 PHE A N 1
ATOM 1069 C CA . PHE A 1 132 ? -8.112 -6.615 0.814 1.00 86.88 132 PHE A CA 1
ATOM 1070 C C . PHE A 1 132 ? -9.242 -5.683 1.278 1.00 86.88 132 PHE A C 1
ATOM 1072 O O . PHE A 1 132 ? -10.262 -6.160 1.785 1.00 86.88 132 PHE A O 1
ATOM 1079 N N . PRO A 1 133 ? -9.101 -4.354 1.117 1.00 89.81 133 PRO A N 1
ATOM 1080 C CA . PRO A 1 133 ? -10.129 -3.421 1.549 1.00 89.81 133 PRO A CA 1
ATOM 1081 C C . PRO A 1 133 ? -11.370 -3.485 0.659 1.00 89.81 133 PRO A C 1
ATOM 1083 O O . PRO A 1 133 ? -11.280 -3.669 -0.556 1.00 89.81 133 PRO A O 1
ATOM 1086 N N . THR A 1 134 ? -12.542 -3.262 1.252 1.00 87.62 134 THR A N 1
ATOM 1087 C CA . THR A 1 134 ? -13.808 -3.197 0.513 1.00 87.62 134 THR A CA 1
ATOM 1088 C C . THR A 1 134 ? -14.798 -2.235 1.163 1.00 87.62 134 THR A C 1
ATOM 1090 O O . THR A 1 134 ? -14.940 -2.180 2.384 1.00 87.62 134 THR A O 1
ATOM 1093 N N . LEU A 1 135 ? -15.520 -1.483 0.331 1.00 91.81 135 LEU A N 1
ATOM 1094 C CA . LEU A 1 135 ? -16.558 -0.553 0.780 1.00 91.81 135 LEU A CA 1
ATOM 1095 C C . LEU A 1 135 ? -17.935 -1.224 0.952 1.00 91.81 135 LEU A C 1
ATOM 1097 O O . LEU A 1 135 ? -18.849 -0.598 1.470 1.00 91.81 135 LEU A O 1
ATOM 1101 N N . HIS A 1 136 ? -18.093 -2.488 0.545 1.00 87.50 136 HIS A N 1
ATOM 1102 C CA . HIS A 1 136 ? -19.405 -3.141 0.412 1.00 87.50 136 HIS A CA 1
ATOM 1103 C C . HIS A 1 136 ? -20.117 -3.440 1.741 1.00 87.50 136 HIS A C 1
ATOM 1105 O O . HIS A 1 136 ? -21.340 -3.530 1.763 1.00 87.50 136 HIS A O 1
ATOM 1111 N N . HIS A 1 137 ? -19.377 -3.623 2.839 1.00 86.25 137 HIS A N 1
ATOM 1112 C CA . HIS A 1 137 ? -19.951 -4.125 4.093 1.00 86.25 137 HIS A CA 1
ATOM 1113 C C . HIS A 1 137 ? -20.752 -3.092 4.892 1.00 86.25 137 HIS A C 1
ATOM 1115 O O . HIS A 1 137 ? -21.619 -3.478 5.670 1.00 86.25 137 HIS A O 1
ATOM 1121 N N . ILE A 1 138 ? -20.467 -1.799 4.721 1.00 91.19 138 ILE A N 1
ATOM 1122 C CA . ILE A 1 138 ? -21.116 -0.722 5.475 1.00 91.19 138 ILE A CA 1
ATOM 1123 C C . ILE A 1 138 ? -21.884 0.150 4.492 1.00 91.19 138 ILE A C 1
ATOM 1125 O O . ILE A 1 138 ? -21.310 0.653 3.526 1.00 91.19 138 ILE A O 1
ATOM 1129 N N . LYS A 1 139 ? -23.188 0.335 4.725 1.00 92.94 139 LYS A N 1
ATOM 1130 C CA . LYS A 1 139 ? -24.023 1.208 3.893 1.00 92.94 139 LYS A CA 1
ATOM 1131 C C . LYS A 1 139 ? -23.589 2.662 4.084 1.00 92.94 139 LYS A C 1
ATOM 1133 O O . LYS A 1 139 ? -23.546 3.173 5.199 1.00 92.94 139 LYS A O 1
ATOM 1138 N N . HIS A 1 140 ? -23.288 3.337 2.985 1.00 95.75 140 HIS A N 1
ATOM 1139 C CA . HIS A 1 140 ? -22.834 4.721 2.985 1.00 95.75 140 HIS A CA 1
ATOM 1140 C C . HIS A 1 140 ? -23.324 5.429 1.721 1.00 95.75 140 HIS A C 1
ATOM 1142 O O . HIS A 1 140 ? -23.600 4.794 0.700 1.00 95.75 140 HIS A O 1
ATOM 1148 N N . LYS A 1 141 ? -23.408 6.755 1.783 1.00 97.06 141 LYS A N 1
ATOM 1149 C CA . LYS A 1 141 ? -23.486 7.617 0.597 1.00 97.06 141 LYS A CA 1
ATOM 1150 C C . LYS A 1 141 ? -22.115 8.243 0.349 1.00 97.06 141 LYS A C 1
ATOM 1152 O O . LYS A 1 141 ? -21.257 8.238 1.230 1.00 97.06 141 LYS A O 1
ATOM 1157 N N . PHE A 1 142 ? -21.899 8.790 -0.840 1.00 97.50 142 PHE A N 1
ATOM 1158 C CA . PHE A 1 142 ? -20.641 9.446 -1.177 1.00 97.50 142 PHE A CA 1
ATOM 1159 C C . PHE A 1 142 ? -20.876 10.753 -1.927 1.00 97.50 142 PHE A C 1
ATOM 1161 O O . PHE A 1 142 ? -21.852 10.897 -2.662 1.00 97.50 142 PHE A O 1
ATOM 1168 N N . TYR A 1 143 ? -19.984 11.718 -1.731 1.00 98.00 143 TYR A N 1
ATOM 1169 C CA . TYR A 1 143 ? -20.020 13.006 -2.420 1.00 98.00 143 TYR A CA 1
ATOM 1170 C C . TYR A 1 143 ? -18.631 13.648 -2.448 1.00 98.00 143 TYR A C 1
ATOM 1172 O O . TYR A 1 143 ? -17.766 13.341 -1.629 1.00 98.00 143 TYR A O 1
ATOM 1180 N N . LYS A 1 144 ? -18.400 14.574 -3.383 1.00 98.00 144 LYS A N 1
ATOM 1181 C CA . LYS A 1 144 ? -17.154 15.350 -3.434 1.00 98.00 144 LYS A CA 1
ATOM 1182 C C . LYS A 1 144 ? -17.242 16.564 -2.515 1.00 98.00 144 LYS A C 1
ATOM 1184 O O . LYS A 1 144 ? -18.244 17.275 -2.521 1.00 98.00 144 LYS A O 1
ATOM 1189 N N . LYS A 1 145 ? -16.190 16.818 -1.732 1.00 96.81 145 LYS A N 1
ATOM 1190 C CA . LYS A 1 145 ? -16.086 18.011 -0.878 1.00 96.81 145 LYS A CA 1
ATOM 1191 C C . LYS A 1 145 ? -14.633 18.448 -0.696 1.00 96.81 145 LYS A C 1
ATOM 1193 O O . LYS A 1 145 ? -13.731 17.627 -0.511 1.00 96.81 145 LYS A O 1
ATOM 1198 N N . LYS A 1 146 ? -14.386 19.760 -0.698 1.00 96.88 146 LYS A N 1
ATOM 1199 C CA . LYS A 1 146 ? -13.111 20.327 -0.226 1.00 96.88 146 LYS A CA 1
ATOM 1200 C C . LYS A 1 146 ? -13.076 20.217 1.299 1.00 96.88 146 LYS A C 1
ATOM 1202 O O . LYS A 1 146 ? -13.849 20.884 1.983 1.00 96.88 146 LYS A O 1
ATOM 1207 N N . SER A 1 147 ? -12.259 19.314 1.838 1.00 93.50 147 SER A N 1
ATOM 1208 C CA . SER A 1 147 ? -12.288 18.973 3.273 1.00 93.50 147 SER A CA 1
ATOM 1209 C C . SER A 1 147 ? -10.915 18.817 3.918 1.00 93.50 147 SER A C 1
ATOM 1211 O O . SER A 1 147 ? -10.842 18.387 5.061 1.00 93.50 147 SER A O 1
ATOM 1213 N N . GLY A 1 148 ? -9.831 19.185 3.227 1.00 95.00 148 GLY A N 1
ATOM 1214 C CA . GLY A 1 148 ? -8.507 19.200 3.849 1.00 95.00 148 GLY A CA 1
ATOM 1215 C C . GLY A 1 148 ? -8.014 17.827 4.307 1.00 95.00 148 GLY A C 1
ATOM 1216 O O . GLY A 1 148 ? -7.219 17.771 5.238 1.00 95.00 148 GLY A O 1
ATOM 1217 N N . VAL A 1 149 ? -8.485 16.732 3.694 1.00 97.31 149 VAL A N 1
ATOM 1218 C CA . VAL A 1 149 ? -8.061 15.365 4.045 1.00 97.31 149 VAL A CA 1
ATOM 1219 C C . VAL A 1 149 ? -6.537 15.268 3.925 1.00 97.31 149 VAL A C 1
ATOM 1221 O O . VAL A 1 149 ? -5.937 15.748 2.962 1.00 97.31 149 VAL A O 1
ATOM 1224 N N . VAL A 1 150 ? -5.910 14.671 4.930 1.00 97.56 150 VAL A N 1
ATOM 1225 C CA . VAL A 1 150 ? -4.467 14.544 5.099 1.00 97.56 150 VAL A CA 1
ATOM 1226 C C . VAL A 1 150 ? -4.097 13.077 4.891 1.00 97.56 150 VAL A C 1
ATOM 1228 O O . VAL A 1 150 ? -4.177 12.278 5.819 1.00 97.56 150 VAL A O 1
ATOM 1231 N N . VAL A 1 151 ? -3.686 12.707 3.678 1.00 95.50 151 VAL A N 1
ATOM 1232 C CA . VAL A 1 151 ? -3.178 11.348 3.391 1.00 95.50 151 VAL A CA 1
ATOM 1233 C C . VAL A 1 151 ? -1.685 11.248 3.713 1.00 95.50 151 VAL A C 1
ATOM 1235 O O . VAL A 1 151 ? -1.238 10.290 4.338 1.00 95.50 151 VAL A O 1
ATOM 1238 N N . PHE A 1 152 ? -0.918 12.279 3.363 1.00 94.56 152 PHE A N 1
ATOM 1239 C CA . PHE A 1 152 ? 0.515 12.369 3.648 1.00 94.56 152 PHE A CA 1
ATOM 1240 C C . PHE A 1 152 ? 0.768 13.333 4.813 1.00 94.56 152 PHE A C 1
ATOM 1242 O O . PHE A 1 152 ? 0.137 13.188 5.862 1.00 94.56 152 PHE A O 1
ATOM 1249 N N . GLN A 1 153 ? 1.686 14.290 4.654 1.00 95.19 153 GLN A N 1
ATOM 1250 C CA . GLN A 1 153 ? 2.030 15.271 5.688 1.00 95.19 153 GLN A CA 1
ATOM 1251 C C . GLN A 1 153 ? 1.176 16.545 5.613 1.00 95.19 153 GLN A C 1
ATOM 1253 O O . GLN A 1 153 ? 0.976 17.201 6.630 1.00 95.19 153 GLN A O 1
ATOM 1258 N N . GLN A 1 154 ? 0.670 16.908 4.429 1.00 96.25 154 GLN A N 1
ATOM 1259 C CA . GLN A 1 154 ? -0.070 18.156 4.212 1.00 96.25 154 GLN A CA 1
ATOM 1260 C C . GLN A 1 154 ? -1.549 17.911 3.897 1.00 96.25 154 GLN A C 1
ATOM 1262 O O . GLN A 1 154 ? -1.918 16.895 3.306 1.00 96.25 154 GLN A O 1
ATOM 1267 N N . SER A 1 155 ? -2.387 18.877 4.276 1.00 97.25 155 SER A N 1
ATOM 1268 C CA . SER A 1 155 ? -3.821 18.875 3.979 1.00 97.25 155 SER A CA 1
ATOM 1269 C C . SER A 1 155 ? -4.081 19.080 2.490 1.00 97.25 155 SER A C 1
ATOM 1271 O O . SER A 1 155 ? -3.517 19.983 1.866 1.00 97.25 155 SER A O 1
ATOM 1273 N N . SER A 1 156 ? -4.982 18.272 1.931 1.00 97.38 156 SER A N 1
ATOM 1274 C CA . SER A 1 156 ? -5.430 18.400 0.545 1.00 97.38 156 SER A CA 1
ATOM 1275 C C . SER A 1 156 ? -6.092 19.758 0.291 1.00 97.38 156 SER A C 1
ATOM 1277 O O . SER A 1 156 ? -6.976 20.188 1.032 1.00 97.38 156 SER A O 1
ATOM 1279 N N . ARG A 1 157 ? -5.692 20.428 -0.795 1.00 96.44 157 ARG A N 1
ATOM 1280 C CA . ARG A 1 157 ? -6.311 21.686 -1.258 1.00 96.44 157 ARG A CA 1
ATOM 1281 C C . ARG A 1 157 ? -7.478 21.450 -2.226 1.00 96.44 157 ARG A C 1
ATOM 1283 O O . ARG A 1 157 ? -8.243 22.371 -2.509 1.00 96.44 157 ARG A O 1
ATOM 1290 N N . GLY A 1 158 ? -7.590 20.231 -2.755 1.00 95.75 158 GLY A N 1
ATOM 1291 C CA . GLY A 1 158 ? -8.582 19.839 -3.751 1.00 95.75 158 GLY A CA 1
ATOM 1292 C C . GLY A 1 158 ? -9.863 19.265 -3.148 1.00 95.75 158 GLY A C 1
ATOM 1293 O O . GLY A 1 158 ? -10.060 19.217 -1.930 1.00 95.75 158 GLY A O 1
ATOM 1294 N N . GLU A 1 159 ? -10.750 18.820 -4.033 1.00 97.50 159 GLU A N 1
ATOM 1295 C CA . GLU A 1 159 ? -11.911 18.022 -3.648 1.00 97.50 159 GLU A CA 1
ATOM 1296 C C . GLU A 1 159 ? -11.490 16.601 -3.275 1.00 97.50 159 GLU A C 1
ATOM 1298 O O . GLU A 1 159 ? -10.575 16.029 -3.860 1.00 97.50 159 GLU A O 1
ATOM 1303 N N . ASN A 1 160 ? -12.187 16.029 -2.301 1.00 97.62 160 ASN A N 1
ATOM 1304 C CA . ASN A 1 160 ? -11.957 14.687 -1.787 1.00 97.62 160 ASN A CA 1
ATOM 1305 C C . ASN A 1 160 ? -13.283 13.934 -1.895 1.00 97.62 160 ASN A C 1
ATOM 1307 O O . ASN A 1 160 ? -14.344 14.543 -1.725 1.00 97.62 160 ASN A O 1
ATOM 1311 N N . MET A 1 161 ? -13.232 12.634 -2.184 1.00 97.94 161 MET A N 1
ATOM 1312 C CA . MET A 1 161 ? -14.420 11.790 -2.095 1.00 97.94 161 MET A CA 1
ATOM 1313 C C . MET A 1 161 ? -14.690 11.504 -0.621 1.00 97.94 161 MET A C 1
ATOM 1315 O O . MET A 1 161 ? -13.865 10.874 0.035 1.00 97.94 161 MET A O 1
ATOM 1319 N N . ILE A 1 162 ? -15.813 11.998 -0.109 1.00 98.12 162 ILE A N 1
ATOM 1320 C CA . ILE A 1 162 ? -16.236 11.774 1.268 1.00 98.12 162 ILE A CA 1
ATOM 1321 C C . ILE A 1 162 ? -17.247 10.638 1.293 1.00 98.12 162 ILE A C 1
ATOM 1323 O O . ILE A 1 162 ? -18.219 10.669 0.538 1.00 98.12 162 ILE A O 1
ATOM 1327 N N . LEU A 1 163 ? -17.011 9.659 2.162 1.00 98.25 163 LEU A N 1
ATOM 1328 C CA . LEU A 1 163 ? -17.945 8.575 2.456 1.00 98.25 163 LEU A CA 1
ATOM 1329 C C . LEU A 1 163 ? -18.697 8.929 3.737 1.00 98.25 163 LEU A C 1
ATOM 1331 O O . LEU A 1 163 ? -18.070 9.203 4.752 1.00 98.25 163 LEU A O 1
ATOM 1335 N N . ASP A 1 164 ? -20.020 8.936 3.695 1.00 97.62 164 ASP A N 1
ATOM 1336 C CA . ASP A 1 164 ? -20.879 9.317 4.816 1.00 97.62 164 ASP A CA 1
ATOM 1337 C C . ASP A 1 164 ? -21.717 8.099 5.227 1.00 97.62 164 ASP A C 1
ATOM 1339 O O . ASP A 1 164 ? -22.537 7.604 4.442 1.00 97.62 164 ASP A O 1
ATOM 1343 N N . ILE A 1 165 ? -21.413 7.562 6.415 1.00 96.50 165 ILE A N 1
ATOM 1344 C CA . ILE A 1 165 ? -21.979 6.310 6.929 1.00 96.50 165 ILE A CA 1
ATOM 1345 C C . ILE A 1 165 ? -23.452 6.520 7.267 1.00 96.50 165 ILE A C 1
ATOM 1347 O O . ILE A 1 165 ? -23.813 7.403 8.044 1.00 96.50 165 ILE A O 1
ATOM 1351 N N . LEU A 1 166 ? -24.313 5.680 6.698 1.00 93.06 166 LEU A N 1
ATOM 1352 C CA . LEU A 1 166 ? -25.743 5.756 6.965 1.00 93.06 166 LEU A CA 1
ATOM 1353 C C . LEU A 1 166 ? -26.068 5.082 8.309 1.00 93.06 166 LEU A C 1
ATOM 1355 O O . LEU A 1 166 ? -25.474 4.045 8.616 1.00 93.06 166 LEU A O 1
ATOM 1359 N N . PRO A 1 167 ? -27.026 5.618 9.088 1.00 84.75 167 PRO A N 1
ATOM 1360 C CA . PRO A 1 167 ? -27.520 4.951 10.288 1.00 84.75 167 PRO A CA 1
ATOM 1361 C C . PRO A 1 167 ? -28.014 3.534 9.978 1.00 84.75 167 PRO A C 1
ATOM 1363 O O . PRO A 1 167 ? -28.545 3.278 8.890 1.00 84.75 167 PRO A O 1
ATOM 1366 N N . SER A 1 168 ? -27.863 2.620 10.940 1.00 76.75 168 SER A N 1
ATOM 1367 C CA . SER A 1 168 ? -28.445 1.284 10.810 1.00 76.75 168 SER A CA 1
ATOM 1368 C C . SER A 1 168 ? -29.967 1.377 10.667 1.00 76.75 168 SER A C 1
ATOM 1370 O O . SER A 1 168 ? -30.608 2.219 11.291 1.00 76.75 168 SER A O 1
ATOM 1372 N N . GLN A 1 169 ? -30.549 0.510 9.839 1.00 67.12 169 GLN A N 1
ATOM 1373 C CA . GLN A 1 169 ? -32.001 0.441 9.638 1.00 67.12 169 GLN A CA 1
ATOM 1374 C C . GLN A 1 169 ? -32.706 -0.376 10.737 1.00 67.12 169 GLN A C 1
ATOM 1376 O O . GLN A 1 169 ? -33.932 -0.379 10.789 1.00 67.12 169 GLN A O 1
ATOM 1381 N N . ASP A 1 170 ? -31.947 -1.023 11.627 1.00 63.12 170 ASP A N 1
ATOM 1382 C CA . ASP A 1 170 ? -32.437 -1.997 12.616 1.00 63.12 170 ASP A CA 1
ATOM 1383 C C . ASP A 1 170 ? -32.932 -1.367 13.940 1.00 63.12 170 ASP A C 1
ATOM 1385 O O . ASP A 1 170 ? -32.992 -2.039 14.968 1.00 63.12 170 ASP A O 1
ATOM 1389 N N . GLY A 1 171 ? -33.309 -0.084 13.929 1.00 67.25 171 GLY A N 1
ATOM 1390 C CA . GLY A 1 171 ? -33.788 0.653 15.108 1.00 67.25 171 GLY A CA 1
ATOM 1391 C C . GLY A 1 171 ? -32.689 1.387 15.889 1.00 67.25 171 GLY A C 1
ATOM 1392 O O . GLY A 1 171 ? -31.555 1.522 15.425 1.00 67.25 171 GLY A O 1
ATOM 1393 N N . GLU A 1 172 ? -33.039 1.915 17.067 1.00 73.38 172 GLU A N 1
ATOM 1394 C CA . GLU A 1 172 ? -32.087 2.614 17.941 1.00 73.38 172 GLU A CA 1
ATOM 1395 C C . GLU A 1 172 ? -30.993 1.663 18.442 1.00 73.38 172 GLU A C 1
ATOM 1397 O O . GLU A 1 172 ? -31.246 0.527 18.846 1.00 73.38 172 GLU A O 1
ATOM 1402 N N . THR A 1 173 ? -29.745 2.137 18.414 1.00 79.38 173 THR A N 1
ATOM 1403 C CA . THR A 1 173 ? -28.596 1.357 18.884 1.00 79.38 173 THR A CA 1
ATOM 1404 C C . THR A 1 173 ? -28.532 1.429 20.405 1.00 79.38 173 THR A C 1
ATOM 1406 O O . THR A 1 173 ? -28.033 2.406 20.956 1.00 79.38 173 THR A O 1
ATOM 1409 N N . ILE A 1 174 ? -29.033 0.388 21.068 1.00 87.12 174 ILE A N 1
ATOM 1410 C CA . ILE A 1 174 ? -29.031 0.261 22.530 1.00 87.12 174 ILE A CA 1
ATOM 1411 C C . ILE A 1 174 ? -27.779 -0.505 22.977 1.00 87.12 174 ILE A C 1
ATOM 1413 O O . ILE A 1 174 ? -27.506 -1.597 22.469 1.00 87.12 174 ILE A O 1
ATOM 1417 N N . CYS A 1 175 ? -27.036 0.053 23.938 1.00 90.88 175 CYS A N 1
ATOM 1418 C CA . CYS A 1 175 ? -25.771 -0.496 24.445 1.00 90.88 175 CYS A CA 1
ATOM 1419 C C . CYS A 1 175 ? -25.894 -1.964 24.881 1.00 90.88 175 CYS A C 1
ATOM 1421 O O . CYS A 1 175 ? -25.115 -2.807 24.439 1.00 90.88 175 CYS A O 1
ATOM 1423 N N . ASP A 1 176 ? -26.928 -2.283 25.661 1.00 91.75 176 ASP A N 1
ATOM 1424 C CA . ASP A 1 176 ? -27.209 -3.621 26.192 1.00 91.75 176 ASP A CA 1
ATOM 1425 C C . ASP A 1 176 ? -27.371 -4.668 25.084 1.00 91.75 176 ASP A C 1
ATOM 1427 O O . ASP A 1 176 ? -26.822 -5.768 25.173 1.00 91.75 176 ASP A O 1
ATOM 1431 N N . HIS A 1 177 ? -28.080 -4.321 24.004 1.00 91.50 177 HIS A N 1
ATOM 1432 C CA . HIS A 1 177 ? -28.253 -5.210 22.854 1.00 91.50 177 HIS A CA 1
ATOM 1433 C C . HIS A 1 177 ? -26.925 -5.434 22.127 1.00 91.50 177 HIS A C 1
ATOM 1435 O O . HIS A 1 177 ? -26.598 -6.563 21.769 1.00 91.50 177 HIS A O 1
ATOM 1441 N N . VAL A 1 178 ? -26.124 -4.377 21.952 1.00 92.69 178 VAL A N 1
ATOM 1442 C CA . VAL A 1 178 ? -24.793 -4.490 21.337 1.00 92.69 178 VAL A CA 1
ATOM 1443 C C . VAL A 1 178 ? -23.862 -5.350 22.197 1.00 92.69 178 VAL A C 1
ATOM 1445 O O . VAL A 1 178 ? -23.128 -6.182 21.659 1.00 92.69 178 VAL A O 1
ATOM 1448 N N . ALA A 1 179 ? -23.903 -5.190 23.522 1.00 93.19 179 ALA A N 1
ATOM 1449 C CA . ALA A 1 179 ? -23.128 -5.994 24.458 1.00 93.19 179 ALA A CA 1
ATOM 1450 C C . ALA A 1 179 ? -23.541 -7.473 24.405 1.00 93.19 179 ALA A C 1
ATOM 1452 O O . ALA A 1 179 ? -22.674 -8.334 24.253 1.00 93.19 179 ALA A O 1
ATOM 1453 N N . ALA A 1 180 ? -24.842 -7.773 24.441 1.00 91.31 180 ALA A N 1
ATOM 1454 C CA . ALA A 1 180 ? -25.355 -9.139 24.311 1.00 91.31 180 ALA A CA 1
ATOM 1455 C C . ALA A 1 180 ? -24.966 -9.788 22.967 1.00 91.31 180 ALA A C 1
ATOM 1457 O O . ALA A 1 180 ? -24.636 -10.977 22.902 1.00 91.31 180 ALA A O 1
ATOM 1458 N N . ASP A 1 181 ? -24.958 -8.995 21.895 1.00 89.81 181 ASP A N 1
ATOM 1459 C CA . ASP A 1 181 ? -24.628 -9.463 20.556 1.00 89.81 181 ASP A CA 1
ATOM 1460 C C . ASP A 1 181 ? -23.136 -9.729 20.360 1.00 89.81 181 ASP A C 1
ATOM 1462 O O . ASP A 1 181 ? -22.796 -10.721 19.711 1.00 89.81 181 ASP A O 1
ATOM 1466 N N . LEU A 1 182 ? -22.253 -8.848 20.845 1.00 92.75 182 LEU A N 1
ATOM 1467 C CA . LEU A 1 182 ? -20.854 -8.790 20.399 1.00 92.75 182 LEU A CA 1
ATOM 1468 C C . LEU A 1 182 ? -19.807 -9.036 21.483 1.00 92.75 182 LEU A C 1
ATOM 1470 O O . LEU A 1 182 ? -18.669 -9.354 21.133 1.00 92.75 182 LEU A O 1
ATOM 1474 N N . LEU A 1 183 ? -20.134 -8.890 22.768 1.00 94.44 183 LEU A N 1
ATOM 1475 C CA . LEU A 1 183 ? -19.143 -9.034 23.833 1.00 94.44 183 LEU A CA 1
ATOM 1476 C C . LEU A 1 183 ? -18.529 -10.445 23.806 1.00 94.44 183 LEU A C 1
ATOM 1478 O O . LEU A 1 183 ? -19.234 -11.449 23.734 1.00 94.44 183 LEU A O 1
ATOM 1482 N N . GLY A 1 184 ? -17.197 -10.529 23.813 1.00 92.44 184 GLY A N 1
ATOM 1483 C CA . GLY A 1 184 ? -16.463 -11.796 23.759 1.00 92.44 184 GLY A CA 1
ATOM 1484 C C . GLY A 1 184 ? -16.348 -12.430 22.375 1.00 92.44 184 GLY A C 1
ATOM 1485 O O . GLY A 1 184 ? -15.637 -13.430 22.233 1.00 92.44 184 GLY A O 1
ATOM 1486 N N . LYS A 1 185 ? -16.988 -11.858 21.350 1.00 92.31 185 LYS A N 1
ATOM 1487 C CA . LYS A 1 185 ? -16.977 -12.378 19.978 1.00 92.31 185 LYS A CA 1
ATOM 1488 C C . LYS A 1 185 ? -15.932 -11.680 19.103 1.00 92.31 185 LYS A C 1
ATOM 1490 O O . LYS A 1 185 ? -15.539 -10.540 19.377 1.00 92.31 185 LYS A O 1
ATOM 1495 N N . PRO A 1 186 ? -15.468 -12.355 18.037 1.00 92.75 186 PRO A N 1
ATOM 1496 C CA . PRO A 1 186 ? -14.656 -11.723 17.018 1.00 92.75 186 PRO A CA 1
ATOM 1497 C C . PRO A 1 186 ? -15.526 -10.851 16.108 1.00 92.75 186 PRO A C 1
ATOM 1499 O O . PRO A 1 186 ? -16.608 -11.252 15.673 1.00 92.75 186 PRO A O 1
ATOM 1502 N N . VAL A 1 187 ? -15.022 -9.670 15.782 1.00 93.31 187 VAL A N 1
ATOM 1503 C CA . VAL A 1 187 ? -15.626 -8.716 14.850 1.00 93.31 187 VAL A CA 1
ATOM 1504 C C . VAL A 1 187 ? -14.556 -8.164 13.913 1.00 93.31 187 VAL A C 1
ATOM 1506 O O . VAL A 1 187 ? -13.362 -8.308 14.176 1.00 93.31 187 VAL A O 1
ATOM 1509 N N . PHE A 1 188 ? -14.970 -7.521 12.822 1.00 93.81 188 PHE A N 1
ATOM 1510 C CA . PHE A 1 188 ? -14.044 -6.874 11.896 1.00 93.81 188 PHE A CA 1
ATOM 1511 C C . PHE A 1 188 ? -14.106 -5.356 12.050 1.00 93.81 188 PHE A C 1
ATOM 1513 O O . PHE A 1 188 ? -15.161 -4.746 11.875 1.00 93.81 188 PHE A O 1
ATOM 1520 N N . VAL A 1 189 ? -12.968 -4.754 12.381 1.00 94.75 189 VAL A N 1
ATOM 1521 C CA . VAL A 1 189 ? -12.801 -3.318 12.651 1.00 94.75 189 VAL A CA 1
ATOM 1522 C C . VAL A 1 189 ? -11.964 -2.657 11.553 1.00 94.75 189 VAL A C 1
ATOM 1524 O O . VAL A 1 189 ? -11.578 -3.311 10.590 1.00 94.75 189 VAL A O 1
ATOM 1527 N N . ASN A 1 190 ? -11.673 -1.358 11.676 1.00 94.25 190 ASN A N 1
ATOM 1528 C CA . ASN A 1 190 ? -10.796 -0.612 10.759 1.00 94.25 190 ASN A CA 1
ATOM 1529 C C . ASN A 1 190 ? -11.287 -0.485 9.306 1.00 94.25 190 ASN A C 1
ATOM 1531 O O . ASN A 1 190 ? -10.489 -0.196 8.406 1.00 94.25 190 ASN A O 1
ATOM 1535 N N . TRP A 1 191 ? -12.604 -0.579 9.077 1.00 94.06 191 TRP A N 1
ATOM 1536 C CA . TRP A 1 191 ? -13.206 -0.384 7.756 1.00 94.06 191 TRP A CA 1
ATOM 1537 C C . TRP A 1 191 ? -12.625 0.853 7.025 1.00 94.06 191 TRP A C 1
ATOM 1539 O O . TRP A 1 191 ? -12.432 1.913 7.642 1.00 94.06 191 TRP A O 1
ATOM 1549 N N . PRO A 1 192 ? -12.277 0.733 5.728 1.00 93.31 192 PRO A N 1
ATOM 1550 C CA . PRO A 1 192 ? -12.498 -0.422 4.844 1.00 93.31 192 PRO A CA 1
ATOM 1551 C C . PRO A 1 192 ? -11.409 -1.498 4.858 1.00 93.31 192 PRO A C 1
ATOM 1553 O O . PRO A 1 192 ? -11.595 -2.545 4.241 1.00 93.31 192 PRO A O 1
ATOM 1556 N N . HIS A 1 193 ? -10.297 -1.268 5.555 1.00 92.31 193 HIS A N 1
ATOM 1557 C CA . HIS A 1 193 ? -9.208 -2.233 5.709 1.00 92.31 193 HIS A CA 1
ATOM 1558 C C . HIS A 1 193 ? -9.522 -3.143 6.890 1.00 92.31 193 HIS A C 1
ATOM 1560 O O . HIS A 1 193 ? -9.012 -2.951 7.988 1.00 92.31 193 HIS A O 1
ATOM 1566 N N . LEU A 1 194 ? -10.452 -4.069 6.665 1.00 91.94 194 LEU A N 1
ATOM 1567 C CA . LEU A 1 194 ? -10.993 -4.893 7.732 1.00 91.94 194 LEU A CA 1
ATOM 1568 C C . LEU A 1 194 ? -9.923 -5.778 8.372 1.00 91.94 194 LEU A C 1
ATOM 1570 O O . LEU A 1 194 ? -9.254 -6.553 7.689 1.00 91.94 194 LEU A O 1
ATOM 1574 N N . GLU A 1 195 ? -9.845 -5.700 9.693 1.00 92.31 195 GLU A N 1
ATOM 1575 C CA . GLU A 1 195 ? -8.972 -6.512 10.535 1.00 92.31 195 GLU A CA 1
ATOM 1576 C C . GLU A 1 195 ? -9.793 -7.148 11.654 1.00 92.31 195 GLU A C 1
ATOM 1578 O O . GLU A 1 195 ? -10.737 -6.545 12.167 1.00 92.31 195 GLU A O 1
ATOM 1583 N N . GLU A 1 196 ? -9.451 -8.378 12.029 1.00 93.44 196 GLU A N 1
ATOM 1584 C CA . GLU A 1 196 ? -10.182 -9.101 13.066 1.00 93.44 196 GLU A CA 1
ATOM 1585 C C . GLU A 1 196 ? -9.772 -8.623 14.469 1.00 93.44 196 GLU A C 1
ATOM 1587 O O . GLU A 1 196 ? -8.584 -8.534 14.790 1.00 93.44 196 GLU A O 1
ATOM 1592 N N . ALA A 1 197 ? -10.760 -8.358 15.324 1.00 95.19 197 ALA A N 1
ATOM 1593 C CA . ALA A 1 197 ? -10.576 -7.984 16.720 1.00 95.19 197 ALA A CA 1
ATOM 1594 C C . ALA A 1 197 ? -11.579 -8.711 17.626 1.00 95.19 197 ALA A C 1
ATOM 1596 O O . ALA A 1 197 ? -12.727 -8.939 17.251 1.00 95.19 197 ALA A O 1
ATOM 1597 N N . ARG A 1 198 ? -11.158 -9.055 18.842 1.00 95.00 198 ARG A N 1
ATOM 1598 C CA . ARG A 1 198 ? -12.019 -9.612 19.892 1.00 95.00 198 ARG A CA 1
ATOM 1599 C C . ARG A 1 198 ? -12.575 -8.479 20.735 1.00 95.00 198 ARG A C 1
ATOM 1601 O O . ARG A 1 198 ? -11.794 -7.721 21.306 1.00 95.00 198 ARG A O 1
ATOM 1608 N N . VAL A 1 199 ? -13.897 -8.385 20.849 1.00 96.81 199 VAL A N 1
ATOM 1609 C CA . VAL A 1 199 ? -14.548 -7.379 21.701 1.00 96.81 199 VAL A CA 1
ATOM 1610 C C . VAL A 1 199 ? -14.419 -7.793 23.162 1.00 96.81 199 VAL A C 1
ATOM 1612 O O . VAL A 1 199 ? -14.849 -8.882 23.532 1.00 96.81 199 VAL A O 1
ATOM 1615 N N . ILE A 1 200 ? -13.857 -6.919 23.996 1.00 96.88 200 ILE A N 1
ATOM 1616 C CA . ILE A 1 200 ? -13.701 -7.154 25.438 1.00 96.88 200 ILE A CA 1
ATOM 1617 C C . ILE A 1 200 ? -14.529 -6.202 26.304 1.00 96.88 200 ILE A C 1
ATOM 1619 O O . ILE A 1 200 ? -14.740 -6.486 27.481 1.00 96.88 200 ILE A O 1
ATOM 1623 N N . ALA A 1 201 ? -14.989 -5.080 25.744 1.00 97.44 201 ALA A N 1
ATOM 1624 C CA . ALA A 1 201 ? -15.963 -4.220 26.394 1.00 97.44 201 ALA A CA 1
ATOM 1625 C C . ALA A 1 201 ? -16.814 -3.439 25.382 1.00 97.44 201 ALA A C 1
ATOM 1627 O O . ALA A 1 201 ? -16.384 -3.194 24.255 1.00 97.44 201 ALA A O 1
ATOM 1628 N N . VAL A 1 202 ? -18.003 -3.026 25.813 1.00 97.94 202 VAL A N 1
ATOM 1629 C CA . VAL A 1 202 ? -18.964 -2.195 25.075 1.00 97.94 202 VAL A CA 1
ATOM 1630 C C . VAL A 1 202 ? -19.414 -1.064 25.994 1.00 97.94 202 VAL A C 1
ATOM 1632 O O . VAL A 1 202 ? -19.619 -1.302 27.183 1.00 97.94 202 VAL A O 1
ATOM 1635 N N . SER A 1 203 ? -19.508 0.161 25.481 1.00 97.88 203 SER A N 1
ATOM 1636 C CA . SER A 1 203 ? -19.827 1.339 26.294 1.00 97.88 203 SER A CA 1
ATOM 1637 C C . SER A 1 203 ? -20.571 2.406 25.502 1.00 97.88 203 SER A C 1
ATOM 1639 O O . SER A 1 203 ? -20.124 2.770 24.413 1.00 97.88 203 SER A O 1
ATOM 1641 N N . ASP A 1 204 ? -21.614 2.985 26.091 1.00 96.75 204 ASP A N 1
ATOM 1642 C CA . ASP A 1 204 ? -22.374 4.120 25.533 1.00 96.75 204 ASP A CA 1
ATOM 1643 C C . ASP A 1 204 ? -21.949 5.491 26.078 1.00 96.75 204 ASP A C 1
ATOM 1645 O O . ASP A 1 204 ? -22.436 6.524 25.635 1.00 96.75 204 ASP A O 1
ATOM 1649 N N . GLY A 1 205 ? -21.014 5.500 27.028 1.00 95.81 205 GLY A N 1
ATOM 1650 C CA . GLY A 1 205 ? -20.517 6.723 27.656 1.00 95.81 205 GLY A CA 1
ATOM 1651 C C . GLY A 1 205 ? -21.095 6.953 29.049 1.00 95.81 205 GLY A C 1
ATOM 1652 O O . GLY A 1 205 ? -20.529 7.747 29.790 1.00 95.81 205 GLY A O 1
ATOM 1653 N N . GLU A 1 206 ? -22.106 6.183 29.459 1.00 96.12 206 GLU A N 1
ATOM 1654 C CA . GLU A 1 206 ? -22.615 6.144 30.835 1.00 96.12 206 GLU A CA 1
ATOM 1655 C C . GLU A 1 206 ? -22.403 4.768 31.475 1.00 96.12 206 GLU A C 1
ATOM 1657 O O . GLU A 1 206 ? -21.925 4.664 32.606 1.00 96.12 206 GLU A O 1
ATOM 1662 N N . THR A 1 207 ? -22.704 3.706 30.731 1.00 96.75 207 THR A N 1
ATOM 1663 C CA . THR A 1 207 ? -22.619 2.312 31.162 1.00 96.75 207 THR A CA 1
ATOM 1664 C C . THR A 1 207 ? -21.591 1.565 30.322 1.00 96.75 207 THR A C 1
ATOM 1666 O O . THR A 1 207 ? -21.515 1.715 29.102 1.00 96.75 207 THR A O 1
ATOM 1669 N N . LYS A 1 208 ? -20.796 0.718 30.981 1.00 97.25 208 LYS A N 1
ATOM 1670 C CA . LYS A 1 208 ? -19.798 -0.142 30.345 1.00 97.25 208 LYS A CA 1
ATOM 1671 C C . LYS A 1 208 ? -20.003 -1.601 30.733 1.00 97.25 208 LYS A C 1
ATOM 1673 O O . LYS A 1 208 ? -19.992 -1.947 31.914 1.00 97.25 208 LYS A O 1
ATOM 1678 N N . PHE A 1 209 ? -20.112 -2.447 29.717 1.00 97.31 209 PHE A N 1
ATOM 1679 C CA . PHE A 1 209 ? -20.134 -3.902 29.804 1.00 97.31 209 PHE A CA 1
ATOM 1680 C C . PHE A 1 209 ? -18.738 -4.416 29.482 1.00 97.31 209 PHE A C 1
ATOM 1682 O O . PHE A 1 209 ? -18.252 -4.178 28.380 1.00 97.31 209 PHE A O 1
ATOM 1689 N N . ALA A 1 210 ? -18.072 -5.094 30.412 1.00 96.62 210 ALA A N 1
ATOM 1690 C CA . ALA A 1 210 ? -16.722 -5.616 30.213 1.00 96.62 210 ALA A CA 1
ATOM 1691 C C . ALA A 1 210 ? -16.640 -7.103 30.557 1.00 96.62 210 ALA A C 1
ATOM 1693 O O . ALA A 1 210 ? -17.324 -7.575 31.465 1.00 96.62 210 ALA A O 1
ATOM 1694 N N . ILE A 1 211 ? -15.776 -7.831 29.852 1.00 94.88 211 ILE A N 1
ATOM 1695 C CA . ILE A 1 211 ? -15.474 -9.224 30.180 1.00 94.88 211 ILE A CA 1
ATOM 1696 C C . ILE A 1 211 ? -14.666 -9.278 31.480 1.00 94.88 211 ILE A C 1
ATOM 1698 O O . ILE A 1 211 ? -13.649 -8.596 31.620 1.00 94.88 211 ILE A O 1
ATOM 1702 N N . GLU A 1 212 ? -15.101 -10.123 32.409 1.00 93.00 212 GLU A N 1
ATOM 1703 C CA . GLU A 1 212 ? -14.423 -10.400 33.672 1.00 93.00 212 GLU A CA 1
ATOM 1704 C C . GLU A 1 212 ? -13.732 -11.766 33.607 1.00 93.00 212 GLU A C 1
ATOM 1706 O O . GLU A 1 212 ? -14.268 -12.802 33.994 1.00 93.00 212 GLU A O 1
ATOM 1711 N N . GLU A 1 213 ? -12.514 -11.755 33.073 1.00 90.19 213 GLU A N 1
ATOM 1712 C CA . GLU A 1 213 ? -11.668 -12.934 32.909 1.00 90.19 213 GLU A CA 1
ATOM 1713 C C . GLU A 1 213 ? -10.380 -12.821 33.741 1.00 90.19 213 GLU A C 1
ATOM 1715 O O . GLU A 1 213 ? -9.858 -11.716 33.935 1.00 90.19 213 GLU A O 1
ATOM 1720 N N . PRO A 1 214 ? -9.803 -13.951 34.193 1.00 88.50 214 PRO A N 1
ATOM 1721 C CA . PRO A 1 214 ? -8.480 -13.953 34.801 1.00 88.50 214 PRO A CA 1
ATOM 1722 C C . PRO A 1 214 ? -7.409 -13.379 33.854 1.00 88.50 214 PRO A C 1
ATOM 1724 O O . PRO A 1 214 ? -7.486 -13.576 32.636 1.00 88.50 214 PRO A O 1
ATOM 1727 N N . PRO A 1 215 ? -6.358 -12.726 34.384 1.00 83.38 215 PRO A N 1
ATOM 1728 C CA . PRO A 1 215 ? -5.285 -12.181 33.561 1.00 83.38 215 PRO A CA 1
ATOM 1729 C C . PRO A 1 215 ? -4.667 -13.235 32.635 1.00 83.38 215 PRO A C 1
ATOM 1731 O O . PRO A 1 215 ? -4.241 -14.299 33.077 1.00 83.38 215 PRO A O 1
ATOM 1734 N N . GLY A 1 216 ? -4.585 -12.917 31.342 1.00 80.56 216 GLY A N 1
ATOM 1735 C CA . GLY A 1 216 ? -4.001 -13.795 30.324 1.00 80.56 216 GLY A CA 1
ATOM 1736 C C . GLY A 1 216 ? -4.988 -14.754 29.657 1.00 80.56 216 GLY A C 1
ATOM 1737 O O . GLY A 1 216 ? -4.629 -15.352 28.643 1.00 80.56 216 GLY A O 1
ATOM 1738 N N . VAL A 1 217 ? -6.224 -14.862 30.154 1.00 86.25 217 VAL A N 1
ATOM 1739 C CA . VAL A 1 217 ? -7.296 -15.556 29.433 1.00 86.25 217 VAL A CA 1
ATOM 1740 C C . VAL A 1 217 ? -7.734 -14.690 28.252 1.00 86.25 217 VAL A C 1
ATOM 1742 O O . VAL A 1 217 ? -7.875 -13.474 28.366 1.00 86.25 217 VAL A O 1
ATOM 1745 N N . GLN A 1 218 ? -7.879 -15.318 27.085 1.00 86.56 218 GLN A N 1
ATOM 1746 C CA . GLN A 1 218 ? -8.328 -14.654 25.863 1.00 86.56 218 GLN A CA 1
ATOM 1747 C C . GLN A 1 218 ? -9.384 -15.489 25.126 1.00 86.56 218 GLN A C 1
ATOM 1749 O O . GLN A 1 218 ? -9.261 -15.769 23.930 1.00 86.56 218 GLN A O 1
ATOM 1754 N N . GLN A 1 219 ? -10.404 -15.945 25.854 1.00 85.94 219 GLN A N 1
ATOM 1755 C CA . GLN A 1 219 ? -11.383 -16.891 25.333 1.00 85.94 219 GLN A CA 1
ATOM 1756 C C . GLN A 1 219 ? -12.369 -16.222 24.367 1.00 85.94 219 GLN A C 1
ATOM 1758 O O . GLN A 1 219 ? -12.903 -15.145 24.616 1.00 85.94 219 GLN A O 1
ATOM 1763 N N . VAL A 1 220 ? -12.653 -16.872 23.246 1.00 86.81 220 VAL A N 1
ATOM 1764 C CA . VAL A 1 220 ? -13.721 -16.425 22.348 1.00 86.81 220 VAL A CA 1
ATOM 1765 C C . VAL A 1 220 ? -15.048 -17.037 22.800 1.00 86.81 220 VAL A C 1
ATOM 1767 O O . VAL A 1 220 ? -15.127 -18.245 23.009 1.00 86.81 220 VAL A O 1
ATOM 1770 N N . TYR A 1 221 ? -16.079 -16.203 22.940 1.00 86.38 221 TYR A N 1
ATOM 1771 C CA . TYR A 1 221 ? -17.427 -16.591 23.369 1.00 86.38 221 TYR A CA 1
ATOM 1772 C C . TYR A 1 221 ? -18.398 -16.549 22.184 1.00 86.38 221 TYR A C 1
ATOM 1774 O O . TYR A 1 221 ? -19.245 -15.666 22.067 1.00 86.38 221 TYR A O 1
ATOM 1782 N N . ASP A 1 222 ? -18.239 -17.486 21.253 1.00 76.94 222 ASP A N 1
ATOM 1783 C CA . ASP A 1 222 ? -19.022 -17.574 20.014 1.00 76.94 222 ASP A CA 1
ATOM 1784 C C . ASP A 1 222 ? -20.290 -18.435 20.141 1.00 76.94 222 ASP A C 1
ATOM 1786 O O . ASP A 1 222 ? -21.234 -18.265 19.366 1.00 76.94 222 ASP A O 1
ATOM 1790 N N . ARG A 1 223 ? -20.349 -19.333 21.131 1.00 75.69 223 ARG A N 1
ATOM 1791 C CA . ARG A 1 223 ? -21.484 -20.241 21.345 1.00 75.69 223 ARG A CA 1
ATOM 1792 C C . ARG A 1 223 ? -22.514 -19.654 22.318 1.00 75.69 223 ARG A C 1
ATOM 1794 O O . ARG A 1 223 ? -22.133 -19.218 23.404 1.00 75.69 223 ARG A O 1
ATOM 1801 N N . PRO A 1 224 ? -23.826 -19.761 22.023 1.00 70.69 224 PRO A N 1
ATOM 1802 C CA . PRO A 1 224 ? -24.886 -19.347 22.951 1.00 70.69 224 PRO A CA 1
ATOM 1803 C C . PRO A 1 224 ? -24.839 -20.055 24.312 1.00 70.69 224 PRO A C 1
ATOM 1805 O O . PRO A 1 224 ? -25.262 -19.500 25.318 1.00 70.69 224 PRO A O 1
ATOM 1808 N N . SER A 1 225 ? -24.307 -21.281 24.355 1.00 71.44 225 SER A N 1
ATOM 1809 C CA . SER A 1 225 ? -24.175 -22.088 25.575 1.00 71.44 225 SER A CA 1
ATOM 1810 C C . SER A 1 225 ? -23.069 -21.615 26.526 1.00 71.44 225 SER A C 1
ATOM 1812 O O . SER A 1 225 ? -22.942 -22.157 27.619 1.00 71.44 225 SER A O 1
ATOM 1814 N N . SER A 1 226 ? -22.238 -20.659 26.108 1.00 75.69 226 SER A N 1
ATOM 1815 C CA . SER A 1 226 ? -21.127 -20.120 26.895 1.00 75.69 226 SER A CA 1
ATOM 1816 C C . SER A 1 226 ? -21.118 -18.592 26.791 1.00 75.69 226 SER A C 1
ATOM 1818 O O . SER A 1 226 ? -20.302 -18.044 26.045 1.00 75.69 226 SER A O 1
ATOM 1820 N N . PRO A 1 227 ? -22.039 -17.891 27.475 1.00 83.12 227 PRO A N 1
ATOM 1821 C CA . PRO A 1 227 ? -22.006 -16.436 27.521 1.00 83.12 227 PRO A CA 1
ATOM 1822 C C . PRO A 1 227 ? -20.732 -15.948 28.236 1.00 83.12 227 PRO A C 1
ATOM 1824 O O . PRO A 1 227 ? -20.239 -16.633 29.140 1.00 83.12 227 PRO A O 1
ATOM 1827 N N . PRO A 1 228 ? -20.189 -14.779 27.855 1.00 88.50 228 PRO A N 1
ATOM 1828 C CA . PRO A 1 228 ? -19.024 -14.216 28.524 1.00 88.50 228 PRO A CA 1
ATOM 1829 C C . PRO A 1 228 ? -19.355 -13.837 29.980 1.00 88.50 228 PRO A C 1
ATOM 1831 O O . PRO A 1 228 ? -20.426 -13.271 30.236 1.00 88.50 228 PRO A O 1
ATOM 1834 N N . PRO A 1 229 ? -18.442 -14.072 30.942 1.00 90.69 229 PRO A N 1
ATOM 1835 C CA . PRO A 1 229 ? -18.565 -13.507 32.280 1.00 90.69 229 PRO A CA 1
ATOM 1836 C C . PRO A 1 229 ? -18.516 -11.983 32.152 1.00 90.69 229 PRO A C 1
ATOM 1838 O O . PRO A 1 229 ? -17.516 -11.426 31.704 1.00 90.69 229 PRO A O 1
ATOM 1841 N N . THR A 1 230 ? -19.622 -11.314 32.470 1.00 93.44 230 THR A N 1
ATOM 1842 C CA . THR A 1 230 ? -19.813 -9.894 32.157 1.00 93.44 230 THR A CA 1
ATOM 1843 C C . THR A 1 230 ? -19.981 -9.085 33.429 1.00 93.44 230 THR A C 1
ATOM 1845 O O . THR A 1 230 ? -20.849 -9.373 34.251 1.00 93.44 230 THR A O 1
ATOM 1848 N N . LYS A 1 231 ? -19.185 -8.026 33.548 1.00 95.06 231 LYS A N 1
ATOM 1849 C CA . LYS A 1 231 ? -19.298 -7.014 34.590 1.00 95.06 231 LYS A CA 1
ATOM 1850 C C . LYS A 1 231 ? -19.878 -5.738 34.001 1.00 95.06 231 LYS A C 1
ATOM 1852 O O . LYS A 1 231 ? -19.366 -5.222 33.007 1.00 95.06 231 LYS A O 1
ATOM 1857 N N . VAL A 1 232 ? -20.922 -5.225 34.644 1.00 96.19 232 VAL A N 1
ATOM 1858 C CA . VAL A 1 232 ? -21.559 -3.955 34.287 1.00 96.19 232 VAL A CA 1
ATOM 1859 C C . VAL A 1 232 ? -21.130 -2.893 35.288 1.00 96.19 232 VAL A C 1
ATOM 1861 O O . VAL A 1 232 ? -21.226 -3.095 36.499 1.00 96.19 232 VAL A O 1
ATOM 1864 N N . THR A 1 233 ? -20.628 -1.771 34.785 1.00 96.06 233 THR A N 1
ATOM 1865 C CA . THR A 1 233 ? -20.158 -0.643 35.597 1.00 96.06 233 THR A CA 1
ATOM 1866 C C . THR A 1 233 ? -20.681 0.666 35.032 1.00 96.06 233 THR A C 1
ATOM 1868 O O . THR A 1 233 ? -20.624 0.869 33.820 1.00 96.06 233 THR A O 1
ATOM 1871 N N . TYR A 1 234 ? -21.106 1.572 35.909 1.00 96.56 234 TYR A N 1
ATOM 1872 C CA . TYR A 1 234 ? -21.332 2.969 35.550 1.00 96.56 234 TYR A CA 1
ATOM 1873 C C . TYR A 1 234 ? -19.998 3.710 35.497 1.00 96.56 234 TYR A C 1
ATOM 1875 O O . TYR A 1 234 ? -19.158 3.551 36.387 1.00 96.56 234 TYR A O 1
ATOM 1883 N N . LEU A 1 235 ? -19.803 4.495 34.443 1.00 95.50 235 LEU A N 1
ATOM 1884 C CA . LEU A 1 235 ? -18.578 5.244 34.209 1.00 95.50 235 LEU A CA 1
ATOM 1885 C C . LEU A 1 235 ? -18.487 6.432 35.163 1.00 95.50 235 LEU A C 1
ATOM 1887 O O . LEU A 1 235 ? -19.417 7.229 35.289 1.00 95.50 235 LEU A O 1
ATOM 1891 N N . SER A 1 236 ? -17.324 6.578 35.793 1.00 97.12 236 SER A N 1
ATOM 1892 C CA . SER A 1 236 ? -16.979 7.779 36.552 1.00 97.12 236 SER A CA 1
ATOM 1893 C C . SER A 1 236 ? -16.796 8.990 35.632 1.00 97.12 236 SER A C 1
ATOM 1895 O O . SER A 1 236 ? -16.433 8.834 34.467 1.00 97.12 236 SER A O 1
ATOM 1897 N N . ASP A 1 237 ? -16.913 10.211 36.162 1.00 97.00 237 ASP A N 1
ATOM 1898 C CA . ASP A 1 237 ? -16.707 11.461 35.404 1.00 97.00 237 ASP A CA 1
ATOM 1899 C C . ASP A 1 237 ? -15.405 11.488 34.589 1.00 97.00 237 ASP A C 1
ATOM 1901 O O . ASP A 1 237 ? -15.319 12.117 33.532 1.00 97.00 237 ASP A O 1
ATOM 1905 N N . LYS A 1 238 ? -14.350 10.839 35.097 1.00 97.06 238 LYS A N 1
ATOM 1906 C CA . LYS A 1 238 ? -13.077 10.722 34.385 1.00 97.06 238 LYS A CA 1
ATOM 1907 C C . LYS A 1 238 ? -13.214 9.817 33.161 1.00 97.06 238 LYS A C 1
ATOM 1909 O O . LYS A 1 238 ? -12.767 10.196 32.084 1.00 97.06 238 LYS A O 1
ATOM 1914 N N . GLU A 1 239 ? -13.821 8.649 33.323 1.00 96.81 239 GLU A N 1
ATOM 1915 C CA . GLU A 1 239 ? -13.974 7.680 32.240 1.00 96.81 239 GLU A CA 1
ATOM 1916 C C . GLU A 1 239 ? -14.962 8.166 31.178 1.00 96.81 239 GLU A C 1
ATOM 1918 O O . GLU A 1 239 ? -14.716 7.951 29.996 1.00 96.81 239 GLU A O 1
ATOM 1923 N N . GLN A 1 240 ? -16.009 8.900 31.566 1.00 97.69 240 GLN A N 1
ATOM 1924 C CA . GLN A 1 240 ? -16.906 9.566 30.615 1.00 97.69 240 GLN A CA 1
ATOM 1925 C C . GLN A 1 240 ? -16.138 10.572 29.743 1.00 97.69 240 GLN A C 1
ATOM 1927 O O . GLN A 1 240 ? -16.278 10.593 28.521 1.00 97.69 240 GLN A O 1
ATOM 1932 N N . LYS A 1 241 ? -15.249 11.376 30.346 1.00 97.88 241 LYS A N 1
ATOM 1933 C CA . LYS A 1 241 ? -14.384 12.305 29.595 1.00 97.88 241 LYS A CA 1
ATOM 1934 C C . LYS A 1 241 ? -13.425 11.577 28.659 1.00 97.88 241 LYS A C 1
ATOM 1936 O O . LYS A 1 241 ? -13.156 12.078 27.570 1.00 97.88 241 LYS A O 1
ATOM 1941 N N . ASP A 1 242 ? -12.883 10.438 29.076 1.00 97.75 242 ASP A N 1
ATOM 1942 C CA . ASP A 1 242 ? -11.988 9.644 28.233 1.00 97.75 242 ASP A CA 1
ATOM 1943 C C . ASP A 1 242 ? -12.757 8.966 27.082 1.00 97.75 242 ASP A C 1
ATOM 1945 O O . ASP A 1 242 ? -12.282 8.996 25.949 1.00 97.75 242 ASP A O 1
ATOM 1949 N N . TRP A 1 243 ? -13.991 8.506 27.314 1.00 98.12 243 TRP A N 1
ATOM 1950 C CA . TRP A 1 243 ? -14.891 8.015 26.263 1.00 98.12 243 TRP A CA 1
ATOM 1951 C C . TRP A 1 243 ? -15.179 9.094 25.206 1.00 98.12 243 TRP A C 1
ATOM 1953 O O . TRP A 1 243 ? -15.056 8.840 24.008 1.00 98.12 243 TRP A O 1
ATOM 1963 N N . VAL A 1 244 ? -15.460 10.335 25.625 1.00 98.12 244 VAL A N 1
ATOM 1964 C CA . VAL A 1 244 ? -15.666 11.461 24.693 1.00 98.12 244 VAL A CA 1
ATOM 1965 C C . VAL A 1 244 ? -14.410 11.738 23.858 1.00 98.12 244 VAL A C 1
ATOM 1967 O O . VAL A 1 244 ? -14.511 11.996 22.655 1.00 98.12 244 VAL A O 1
ATOM 1970 N N . LYS A 1 245 ? -13.215 11.654 24.458 1.00 98.19 245 LYS A N 1
ATOM 1971 C CA . LYS A 1 245 ? -11.948 11.803 23.720 1.00 98.19 245 LYS A CA 1
ATOM 1972 C C . LYS A 1 245 ? -11.735 10.678 22.713 1.00 98.19 245 LYS A C 1
ATOM 1974 O O . LYS A 1 245 ? -11.269 10.962 21.612 1.00 98.19 245 LYS A O 1
ATOM 1979 N N . ASP A 1 246 ? -12.073 9.437 23.063 1.00 98.25 246 ASP A N 1
ATOM 1980 C CA . ASP A 1 246 ? -11.994 8.297 22.144 1.00 98.25 246 ASP A CA 1
ATOM 1981 C C . ASP A 1 246 ? -12.910 8.521 20.930 1.00 98.25 246 ASP A C 1
ATOM 1983 O O . ASP A 1 246 ? -12.457 8.412 19.786 1.00 98.25 246 ASP A O 1
ATOM 1987 N N . VAL A 1 247 ? -14.168 8.925 21.157 1.00 98.19 247 VAL A N 1
ATOM 1988 C CA . VAL A 1 247 ? -15.120 9.263 20.082 1.00 98.19 247 VAL A CA 1
ATOM 1989 C C . VAL A 1 247 ? -14.575 10.379 19.189 1.00 98.19 247 VAL A C 1
ATOM 1991 O O . VAL A 1 247 ? -14.592 10.253 17.958 1.00 98.19 247 VAL A O 1
ATOM 1994 N N . GLN A 1 248 ? -14.055 11.457 19.784 1.00 98.00 248 GLN A N 1
ATOM 1995 C CA . GLN A 1 248 ? -13.469 12.566 19.032 1.00 98.00 248 GLN A CA 1
ATOM 1996 C C . GLN A 1 248 ? -12.256 12.105 18.213 1.00 98.00 248 GLN A C 1
ATOM 1998 O O . GLN A 1 248 ? -12.165 12.409 17.022 1.00 98.00 248 GLN A O 1
ATOM 2003 N N . GLY A 1 249 ? -11.348 11.338 18.819 1.00 98.06 249 GLY A N 1
ATOM 2004 C CA . GLY A 1 249 ? -10.147 10.824 18.167 1.00 98.06 249 GLY A CA 1
ATOM 2005 C C . GLY A 1 249 ? -10.468 9.930 16.970 1.00 98.06 249 GLY A C 1
ATOM 2006 O O . GLY A 1 249 ? -9.881 10.103 15.900 1.00 98.06 249 GLY A O 1
ATOM 2007 N N . ILE A 1 250 ? -11.442 9.027 17.114 1.00 98.00 250 ILE A N 1
ATOM 2008 C CA . ILE A 1 250 ? -11.911 8.158 16.026 1.00 98.00 250 ILE A CA 1
ATOM 2009 C C . ILE A 1 250 ? -12.543 8.995 14.912 1.00 98.00 250 ILE A C 1
ATOM 2011 O O . ILE A 1 250 ? -12.162 8.853 13.749 1.00 98.00 250 ILE A O 1
ATOM 2015 N N . THR A 1 251 ? -13.465 9.896 15.257 1.00 97.31 251 THR A N 1
ATOM 2016 C CA . THR A 1 251 ? -14.173 10.741 14.283 1.00 97.31 251 THR A CA 1
ATOM 2017 C C . THR A 1 251 ? -13.192 11.592 13.477 1.00 97.31 251 THR A C 1
ATOM 2019 O O . THR A 1 251 ? -13.248 11.625 12.245 1.00 97.31 251 THR A O 1
ATOM 2022 N N . GLU A 1 252 ? -12.236 12.231 14.155 1.00 97.00 252 GLU A N 1
ATOM 2023 C CA . GLU A 1 252 ? -11.198 13.023 13.503 1.00 97.00 252 GLU A CA 1
ATOM 2024 C C . GLU A 1 252 ? -10.268 12.167 12.647 1.00 97.00 252 GLU A C 1
ATOM 2026 O O . GLU A 1 252 ? -9.936 12.571 11.532 1.00 97.00 252 GLU A O 1
ATOM 2031 N N . HIS A 1 253 ? -9.858 10.991 13.128 1.00 97.12 253 HIS A N 1
ATOM 2032 C CA . HIS A 1 253 ? -8.997 10.092 12.368 1.00 97.12 253 HIS A CA 1
ATOM 2033 C C . HIS A 1 253 ? -9.679 9.629 11.076 1.00 97.12 253 HIS A C 1
ATOM 2035 O O . HIS A 1 253 ? -9.105 9.770 9.994 1.00 97.12 253 HIS A O 1
ATOM 2041 N N . PHE A 1 254 ? -10.912 9.121 11.160 1.00 97.62 254 PHE A N 1
ATOM 2042 C CA . PHE A 1 254 ? -11.666 8.669 9.990 1.00 97.62 254 PHE A CA 1
ATOM 2043 C C . PHE A 1 254 ? -11.898 9.809 8.997 1.00 97.62 254 PHE A C 1
ATOM 2045 O O . PHE A 1 254 ? -11.658 9.640 7.799 1.00 97.62 254 PHE A O 1
ATOM 2052 N N . PHE A 1 255 ? -12.266 10.997 9.473 1.00 96.88 255 PHE A N 1
ATOM 2053 C CA . PHE A 1 255 ? -12.519 12.115 8.576 1.00 96.88 255 PHE A CA 1
ATOM 2054 C C . PHE A 1 255 ? -11.224 12.658 7.957 1.00 96.88 255 PHE A C 1
ATOM 2056 O O . PHE A 1 255 ? -11.091 12.702 6.733 1.00 96.88 255 PHE A O 1
ATOM 2063 N N . LYS A 1 256 ? -10.231 13.022 8.781 1.00 96.62 256 LYS A N 1
ATOM 2064 C CA . LYS A 1 256 ? -8.994 13.660 8.306 1.00 96.62 256 LYS A CA 1
ATOM 2065 C C . LYS A 1 256 ? -8.096 12.708 7.532 1.00 96.62 256 LYS A C 1
ATOM 2067 O O . LYS A 1 256 ? -7.451 13.169 6.603 1.00 96.62 256 LYS A O 1
ATOM 2072 N N . ARG A 1 257 ? -8.000 11.425 7.895 1.00 96.31 257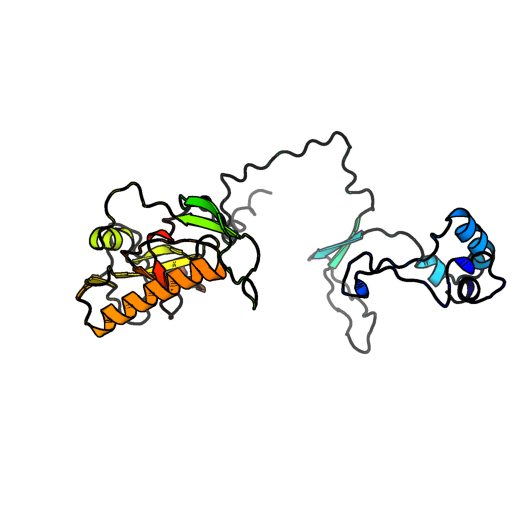 ARG A N 1
ATOM 2073 C CA . ARG A 1 257 ? -7.069 10.485 7.238 1.00 96.31 257 ARG A CA 1
ATOM 2074 C C . ARG A 1 257 ? -7.724 9.676 6.128 1.00 96.31 257 ARG A C 1
ATOM 2076 O O . ARG A 1 257 ? -7.038 9.329 5.172 1.00 96.31 257 ARG A O 1
ATOM 2083 N N . LYS A 1 258 ? -9.020 9.372 6.253 1.00 96.31 258 LYS A N 1
ATOM 2084 C CA . LYS A 1 258 ? -9.728 8.472 5.328 1.00 96.31 258 LYS A CA 1
ATOM 2085 C C . LYS A 1 258 ? -10.828 9.155 4.512 1.00 96.31 258 LYS A C 1
ATOM 2087 O O . LYS A 1 258 ? -11.329 8.543 3.577 1.00 96.31 258 LYS A O 1
ATOM 2092 N N . GLY A 1 259 ? -11.214 10.393 4.832 1.00 97.62 259 GLY A N 1
ATOM 2093 C CA . GLY A 1 259 ? -12.356 11.043 4.184 1.00 97.62 259 GLY A CA 1
ATOM 2094 C C . GLY A 1 259 ? -13.689 10.367 4.519 1.00 97.62 259 GLY A C 1
ATOM 2095 O O . GLY A 1 259 ? -14.594 10.360 3.693 1.00 97.62 259 GLY A O 1
ATOM 2096 N N . ILE A 1 260 ? -13.813 9.768 5.706 1.00 98.06 260 ILE A N 1
ATOM 2097 C CA . ILE A 1 260 ? -15.023 9.060 6.136 1.00 98.06 260 ILE A CA 1
ATOM 2098 C C . ILE A 1 260 ? -15.704 9.859 7.250 1.00 98.06 260 ILE A C 1
ATOM 2100 O O . ILE A 1 260 ? -15.114 10.096 8.303 1.00 98.06 260 ILE A O 1
ATOM 2104 N N . ALA A 1 261 ? -16.950 10.260 7.027 1.00 97.19 261 ALA A N 1
ATOM 2105 C CA . ALA A 1 261 ? -17.831 10.817 8.039 1.00 97.19 261 ALA A CA 1
ATOM 2106 C C . ALA A 1 261 ? -18.544 9.673 8.775 1.00 97.19 261 ALA A C 1
ATOM 2108 O O . ALA A 1 261 ? -19.425 9.008 8.231 1.00 97.19 261 ALA A O 1
ATOM 2109 N N . VAL A 1 262 ? -18.112 9.443 10.016 1.00 94.69 262 VAL A N 1
ATOM 2110 C CA . VAL A 1 262 ? -18.641 8.404 10.919 1.00 94.69 262 VAL A CA 1
ATOM 2111 C C . VAL A 1 262 ? -19.967 8.821 11.573 1.00 94.69 262 VAL A C 1
ATOM 2113 O O . VAL A 1 262 ? -20.710 7.963 12.046 1.00 94.69 262 VAL A O 1
ATOM 2116 N N . ASN A 1 263 ? -20.281 10.122 11.532 1.00 93.19 263 ASN A N 1
ATOM 2117 C CA . ASN A 1 263 ? -21.439 10.756 12.167 1.00 93.19 263 ASN A CA 1
ATOM 2118 C C . ASN A 1 263 ? -21.460 10.556 13.693 1.00 93.19 263 ASN A C 1
ATOM 2120 O O . ASN A 1 263 ? -20.413 10.362 14.313 1.00 93.19 263 ASN A O 1
ATOM 2124 N N . GLU A 1 264 ? -22.631 10.701 14.310 1.00 92.31 264 GLU A N 1
ATOM 2125 C CA . GLU A 1 264 ? -22.802 10.556 15.752 1.00 92.31 264 GLU A CA 1
ATOM 2126 C C . GLU A 1 264 ? -22.495 9.121 16.198 1.00 92.31 264 GLU A C 1
ATOM 2128 O O . GLU A 1 264 ? -22.971 8.153 15.605 1.00 92.31 264 GLU A O 1
ATOM 2133 N N . THR A 1 265 ? -21.664 8.989 17.233 1.00 94.56 265 THR A N 1
ATOM 2134 C CA . THR A 1 265 ? -21.271 7.697 17.801 1.00 94.56 265 THR A CA 1
ATOM 2135 C C . THR A 1 265 ? -21.905 7.556 19.172 1.00 94.56 265 THR A C 1
ATOM 2137 O O . THR A 1 265 ? -21.501 8.247 20.101 1.00 94.56 265 THR A O 1
ATOM 2140 N N . THR A 1 266 ? -22.878 6.656 19.290 1.00 94.38 266 THR A N 1
ATOM 2141 C CA . THR A 1 266 ? -23.574 6.377 20.555 1.00 94.38 266 THR A CA 1
ATOM 2142 C C . THR A 1 266 ? -22.956 5.217 21.326 1.00 94.38 266 THR A C 1
ATOM 2144 O O . THR A 1 266 ? -23.127 5.136 22.532 1.00 94.38 266 THR A O 1
ATOM 2147 N N . VAL A 1 267 ? -22.231 4.314 20.654 1.00 96.25 267 VAL A N 1
ATOM 2148 C CA . VAL A 1 267 ? -21.620 3.130 21.273 1.00 96.25 267 VAL A CA 1
ATOM 2149 C C . VAL A 1 267 ? -20.191 2.934 20.768 1.00 96.25 267 VAL A C 1
ATOM 2151 O O . VAL A 1 267 ? -19.934 2.900 19.559 1.00 96.25 267 VAL A O 1
ATOM 2154 N N . LEU A 1 268 ? -19.266 2.743 21.710 1.00 97.75 268 LEU A N 1
ATOM 2155 C CA . LEU A 1 268 ? -17.898 2.299 21.462 1.00 97.75 268 LEU A CA 1
ATOM 2156 C C . LEU A 1 268 ? -17.722 0.823 21.823 1.00 97.75 268 LEU A C 1
ATOM 2158 O O . LEU A 1 268 ? -18.160 0.350 22.874 1.00 97.75 268 LEU A O 1
ATOM 2162 N N . LEU A 1 269 ? -17.005 0.114 20.957 1.00 97.94 269 LEU A N 1
ATOM 2163 C CA . LEU A 1 269 ? -16.468 -1.215 21.204 1.00 97.94 269 LEU A CA 1
ATOM 2164 C C . LEU A 1 269 ? -14.991 -1.094 21.570 1.00 97.94 269 LEU A C 1
ATOM 2166 O O . LEU A 1 269 ? -14.225 -0.444 20.866 1.00 97.94 269 LEU A O 1
ATOM 2170 N N . TYR A 1 270 ? -14.572 -1.768 22.631 1.00 98.06 270 TYR A N 1
ATOM 2171 C CA . TYR A 1 270 ? -13.171 -1.887 23.011 1.00 98.06 270 TYR A CA 1
ATOM 2172 C C . TYR A 1 270 ? -12.688 -3.287 22.661 1.00 98.06 270 TYR A C 1
ATOM 2174 O O . TYR A 1 270 ? -13.210 -4.277 23.183 1.00 98.06 270 TYR A O 1
ATOM 2182 N N . GLY A 1 271 ? -11.711 -3.372 21.761 1.00 96.94 271 GLY A N 1
ATOM 2183 C CA . GLY A 1 271 ? -11.273 -4.635 21.180 1.00 96.94 271 GLY A CA 1
ATOM 2184 C C . GLY A 1 271 ? -9.769 -4.867 21.240 1.00 96.94 271 GLY A C 1
ATOM 2185 O O . GLY A 1 271 ? -8.973 -3.929 21.294 1.00 96.94 271 GLY A O 1
ATOM 2186 N N . GLN A 1 272 ? -9.390 -6.141 21.208 1.00 97.19 272 GLN A N 1
ATOM 2187 C CA . GLN A 1 272 ? -8.013 -6.607 21.066 1.00 97.19 272 GLN A CA 1
ATOM 2188 C C . GLN A 1 272 ? -7.806 -7.132 19.645 1.00 97.19 272 GLN A C 1
ATOM 2190 O O . GLN A 1 272 ? -8.532 -8.024 19.212 1.00 97.19 272 GLN A O 1
ATOM 2195 N N . MET A 1 273 ? -6.823 -6.599 18.919 1.00 96.31 273 MET A N 1
ATOM 2196 C CA . MET A 1 273 ? -6.529 -7.012 17.539 1.00 96.31 273 MET A CA 1
ATOM 2197 C C . MET A 1 273 ? -5.987 -8.446 17.480 1.00 96.31 273 MET A C 1
ATOM 2199 O O . MET A 1 273 ? -5.230 -8.853 18.364 1.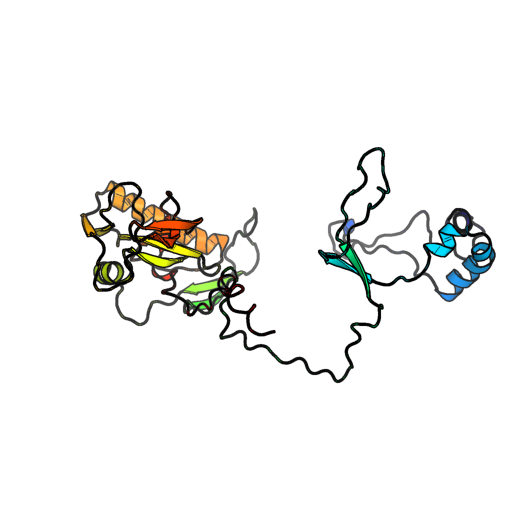00 96.31 273 MET A O 1
ATOM 2203 N N . LEU A 1 274 ? -6.325 -9.206 16.436 1.00 94.62 274 LEU A N 1
ATOM 2204 C CA . LEU A 1 274 ? -5.726 -10.517 16.172 1.00 94.62 274 LEU A CA 1
ATOM 2205 C C . LEU A 1 274 ? -4.229 -10.358 15.859 1.00 94.62 274 LEU A C 1
ATOM 2207 O O . LEU A 1 274 ? -3.859 -9.624 14.948 1.00 94.62 274 LEU A O 1
ATOM 2211 N N . THR A 1 275 ? -3.366 -11.073 16.580 1.00 94.50 275 THR A N 1
ATOM 2212 C CA . THR A 1 275 ? -1.909 -11.065 16.339 1.00 94.50 275 THR A CA 1
ATOM 2213 C C . THR A 1 275 ? -1.418 -12.322 15.634 1.00 94.50 275 THR A C 1
ATOM 2215 O O . THR A 1 275 ? -0.359 -12.309 15.011 1.00 94.50 275 THR A O 1
ATOM 2218 N N . GLY A 1 276 ? -2.177 -13.414 15.712 1.00 92.12 276 GLY A N 1
ATOM 2219 C CA . GLY A 1 276 ? -1.824 -14.669 15.067 1.00 92.12 276 GLY A CA 1
ATOM 2220 C C . GLY A 1 276 ? -2.571 -15.851 15.659 1.00 92.12 276 GLY A C 1
ATOM 2221 O O . GLY A 1 276 ? -3.654 -15.712 16.233 1.00 92.12 276 GLY A O 1
ATOM 2222 N N . ARG A 1 277 ? -1.985 -17.037 15.506 1.00 91.62 277 ARG A N 1
ATOM 2223 C CA . ARG A 1 277 ? -2.523 -18.284 16.045 1.00 91.62 277 ARG A CA 1
ATOM 2224 C C . ARG A 1 277 ? -1.432 -19.087 16.732 1.00 91.62 277 ARG A C 1
ATOM 2226 O O . ARG A 1 277 ? -0.268 -19.012 16.343 1.00 91.62 277 ARG A O 1
ATOM 2233 N N . LYS A 1 278 ? -1.818 -19.862 17.739 1.00 90.44 278 LYS A N 1
ATOM 2234 C CA . LYS A 1 278 ? -0.927 -20.718 18.515 1.00 90.44 278 LYS A CA 1
ATOM 2235 C C . LYS A 1 278 ? -1.520 -22.118 18.609 1.00 90.44 278 LYS A C 1
ATOM 2237 O O . LYS A 1 278 ? -2.694 -22.266 18.928 1.00 90.44 278 LYS A O 1
ATOM 2242 N N . TYR A 1 279 ? -0.699 -23.130 18.350 1.00 91.44 279 TYR A N 1
ATOM 2243 C CA . TYR A 1 279 ? -1.055 -24.515 18.640 1.00 91.44 279 TYR A CA 1
ATOM 2244 C C . TYR A 1 279 ? -1.026 -24.736 20.154 1.00 91.44 279 TYR A C 1
ATOM 2246 O O . TYR A 1 279 ? 0.001 -24.515 20.802 1.00 91.44 279 TYR A O 1
ATOM 2254 N N . VAL A 1 280 ? -2.159 -25.142 20.717 1.00 87.56 280 VAL A N 1
ATOM 2255 C CA . VAL A 1 280 ? -2.339 -25.384 22.146 1.00 87.56 280 VAL A CA 1
ATOM 2256 C C . VAL A 1 280 ? -2.712 -26.855 22.339 1.00 87.56 280 VAL A C 1
ATOM 2258 O O . VAL A 1 280 ? -3.811 -27.261 21.955 1.00 87.56 280 VAL A O 1
ATOM 2261 N N . PRO A 1 281 ? -1.815 -27.679 22.909 1.00 88.38 281 PRO A N 1
ATOM 2262 C CA . PRO A 1 281 ? -2.147 -29.054 23.250 1.00 88.38 281 PRO A CA 1
ATOM 2263 C C . PRO A 1 281 ? -3.140 -29.061 24.415 1.00 88.38 281 PRO A C 1
ATOM 2265 O O . PRO A 1 281 ? -2.886 -28.480 25.473 1.00 88.38 281 PRO A O 1
ATOM 2268 N N . LYS A 1 282 ? -4.285 -29.714 24.223 1.00 86.06 282 LYS A N 1
ATOM 2269 C CA . LYS A 1 282 ? -5.280 -29.931 25.274 1.00 86.06 282 LYS A CA 1
ATOM 2270 C C . LYS A 1 282 ? -4.946 -31.191 26.065 1.00 86.06 282 LYS A C 1
ATOM 2272 O O . LYS A 1 282 ? -4.291 -32.103 25.567 1.00 86.06 282 LYS A O 1
ATOM 2277 N N . ALA A 1 283 ? -5.463 -31.275 27.290 1.00 84.00 283 ALA A N 1
ATOM 2278 C CA . ALA A 1 283 ? -5.315 -32.460 28.142 1.00 84.00 283 ALA A CA 1
ATOM 2279 C C . ALA A 1 283 ? -5.895 -33.743 27.506 1.00 84.00 283 ALA A C 1
ATOM 2281 O O . ALA A 1 283 ? -5.495 -34.842 27.870 1.00 84.00 283 ALA A O 1
ATOM 2282 N N . SER A 1 284 ? -6.800 -33.603 26.530 1.00 84.75 284 SER A N 1
ATOM 2283 C CA . SER A 1 284 ? -7.337 -34.699 25.715 1.00 84.75 284 SER A CA 1
ATOM 2284 C C . SER A 1 284 ? -6.348 -35.267 24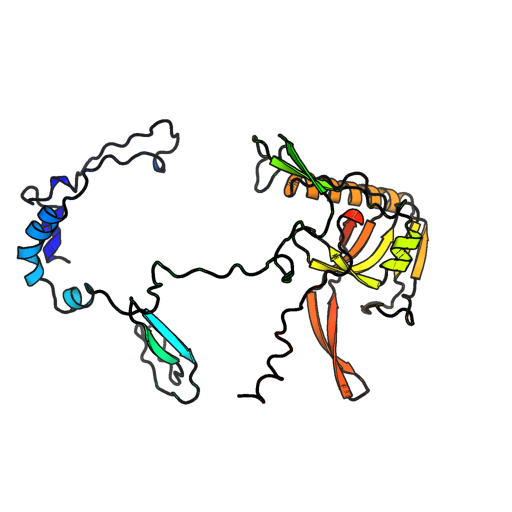.685 1.00 84.75 284 SER A C 1
ATOM 2286 O O . SER A 1 284 ? -6.693 -36.220 23.994 1.00 84.75 284 SER A O 1
ATOM 2288 N N . GLY A 1 285 ? -5.152 -34.684 24.535 1.00 86.62 285 GLY A N 1
ATOM 2289 C CA . GLY A 1 285 ? -4.169 -35.050 23.507 1.00 86.62 285 GLY A CA 1
ATOM 2290 C C . GLY A 1 285 ? -4.420 -34.407 22.137 1.00 86.62 285 GLY A C 1
ATOM 2291 O O . GLY A 1 285 ? -3.576 -34.510 21.250 1.00 86.62 285 GLY A O 1
ATOM 2292 N N . VAL A 1 286 ? -5.543 -33.705 21.965 1.00 89.44 286 VAL A N 1
ATOM 2293 C CA . VAL A 1 286 ? -5.858 -32.948 20.746 1.00 89.44 286 VAL A CA 1
ATOM 2294 C C . VAL A 1 286 ? -5.107 -31.617 20.761 1.00 89.44 286 VAL A C 1
ATOM 2296 O O . VAL A 1 286 ? -5.115 -30.903 21.765 1.00 89.44 286 VAL A O 1
ATOM 2299 N N . VAL A 1 287 ? -4.461 -31.271 19.648 1.00 88.88 287 VAL A N 1
ATOM 2300 C CA . VAL A 1 287 ? -3.832 -29.960 19.458 1.00 88.88 287 VAL A CA 1
ATOM 2301 C C . VAL A 1 287 ? -4.819 -29.048 18.742 1.00 88.88 287 VAL A C 1
ATOM 2303 O O . VAL A 1 287 ? -5.204 -29.317 17.607 1.00 88.88 287 VAL A O 1
ATOM 2306 N N . GLU A 1 288 ? -5.210 -27.958 19.394 1.00 87.31 288 GLU A N 1
ATOM 2307 C CA . GLU A 1 288 ? -6.112 -26.964 18.815 1.00 87.31 288 GLU A CA 1
ATOM 2308 C C . GLU A 1 288 ? -5.339 -25.717 18.392 1.00 87.31 288 GLU A C 1
ATOM 2310 O O . GLU A 1 288 ? -4.404 -25.279 19.063 1.00 87.31 288 GLU A O 1
ATOM 2315 N N . LEU A 1 289 ? -5.723 -25.135 17.258 1.00 87.50 289 LEU A N 1
ATOM 2316 C CA . LEU A 1 289 ? -5.153 -23.884 16.780 1.00 87.50 289 LEU A CA 1
ATOM 2317 C C . LEU A 1 289 ? -5.986 -22.711 17.310 1.00 87.50 289 LEU A C 1
ATOM 2319 O O . LEU A 1 289 ? -7.043 -22.390 16.769 1.00 87.50 289 LEU A O 1
ATOM 2323 N N . GLU A 1 290 ? -5.499 -22.052 18.357 1.00 88.75 290 GLU A N 1
ATOM 2324 C CA . GLU A 1 290 ? -6.203 -20.955 19.022 1.00 88.75 290 GLU A CA 1
ATOM 2325 C C . GLU A 1 290 ? -5.745 -19.584 18.518 1.00 88.75 290 GLU A C 1
ATOM 2327 O O . GLU A 1 290 ? -4.559 -19.357 18.261 1.00 88.75 290 GLU A O 1
ATOM 2332 N N . LYS A 1 291 ? -6.681 -18.633 18.410 1.00 90.44 291 LYS A N 1
ATOM 2333 C CA . LYS A 1 291 ? -6.370 -17.232 18.089 1.00 90.44 291 LYS A CA 1
ATOM 2334 C C . LYS A 1 291 ? -5.621 -16.576 19.246 1.00 90.44 291 LYS A C 1
ATOM 2336 O O . LYS A 1 291 ? -5.902 -16.846 20.408 1.00 90.44 291 LYS A O 1
ATOM 2341 N N . GLN A 1 292 ? -4.663 -15.721 18.914 1.00 93.25 292 GLN A N 1
ATOM 2342 C CA . GLN A 1 292 ? -3.919 -14.908 19.871 1.00 93.25 292 GLN A CA 1
ATOM 2343 C C . GLN A 1 292 ? -4.271 -13.443 19.650 1.00 93.25 292 GLN A C 1
ATOM 2345 O O . GLN A 1 292 ? -4.334 -12.983 18.508 1.00 93.25 292 GLN A O 1
ATOM 2350 N N . TRP A 1 293 ? -4.492 -12.715 20.740 1.00 95.38 293 TRP A N 1
ATOM 2351 C CA . TRP A 1 293 ? -4.975 -11.341 20.695 1.00 95.38 293 TRP A CA 1
ATOM 2352 C C . TRP A 1 293 ? -3.963 -10.384 21.318 1.00 95.38 293 TRP A C 1
ATOM 2354 O O . TRP A 1 293 ? -3.224 -10.730 22.247 1.00 95.38 293 TRP A O 1
ATOM 2364 N N . ALA A 1 294 ? -3.921 -9.160 20.803 1.00 95.62 294 ALA A N 1
ATOM 2365 C CA . ALA A 1 294 ? -3.056 -8.110 21.307 1.00 95.62 294 ALA A CA 1
ATOM 2366 C C . ALA A 1 294 ? -3.383 -7.793 22.772 1.00 95.62 294 ALA A C 1
ATOM 2368 O O . ALA A 1 294 ? -4.538 -7.785 23.189 1.00 95.62 294 ALA A O 1
ATOM 2369 N N . LYS A 1 295 ? -2.351 -7.485 23.563 1.00 93.44 295 LYS A N 1
ATOM 2370 C CA . LYS A 1 295 ? -2.546 -7.014 24.944 1.00 93.44 295 LYS A CA 1
ATOM 2371 C C . LYS A 1 295 ? -3.171 -5.619 24.981 1.00 93.44 295 LYS A C 1
ATOM 2373 O O . LYS A 1 295 ? -3.919 -5.311 25.903 1.00 93.44 295 LYS A O 1
ATOM 2378 N N . GLN A 1 296 ? -2.842 -4.787 23.993 1.00 96.00 296 GLN A N 1
ATOM 2379 C CA . GLN A 1 296 ? -3.401 -3.450 23.853 1.00 96.00 296 GLN A CA 1
ATOM 2380 C C . GLN A 1 296 ? -4.877 -3.532 23.465 1.00 96.00 296 GLN A C 1
ATOM 2382 O O . GLN A 1 296 ? -5.258 -4.298 22.581 1.00 96.00 296 GLN A O 1
ATOM 2387 N N . VAL A 1 297 ? -5.679 -2.702 24.124 1.00 96.62 297 VAL A N 1
ATOM 2388 C CA . VAL A 1 297 ? -7.107 -2.540 23.865 1.00 96.62 297 VAL A CA 1
ATOM 2389 C C . VAL A 1 297 ? -7.301 -1.223 23.130 1.00 96.62 297 VAL A C 1
ATOM 2391 O O . VAL A 1 297 ? -6.747 -0.205 23.548 1.00 96.62 297 VAL A O 1
ATOM 2394 N N . LEU A 1 298 ? -8.066 -1.247 22.043 1.00 97.88 298 LEU A N 1
ATOM 2395 C CA . LEU A 1 298 ? -8.335 -0.079 21.210 1.00 97.88 298 LEU A CA 1
ATOM 2396 C C . LEU A 1 298 ? -9.844 0.187 21.115 1.00 97.88 298 LEU A C 1
ATOM 2398 O O . LEU A 1 298 ? -10.616 -0.777 21.085 1.00 97.88 298 LEU A O 1
ATOM 2402 N N . PRO A 1 299 ? -10.269 1.462 21.078 1.00 98.12 299 PRO A N 1
ATOM 2403 C CA . PRO A 1 299 ? -11.663 1.833 20.881 1.00 98.12 299 PRO A CA 1
ATOM 2404 C C . PRO A 1 299 ? -12.038 1.836 19.390 1.00 98.12 299 PRO A C 1
ATOM 2406 O O . PRO A 1 299 ? -11.256 2.248 18.531 1.00 98.12 299 PRO A O 1
ATOM 2409 N N . PHE A 1 300 ? -13.269 1.430 19.089 1.00 97.88 300 PHE A N 1
ATOM 2410 C CA . PHE A 1 300 ? -13.846 1.397 17.748 1.00 97.88 300 PHE A CA 1
ATOM 2411 C C . PHE A 1 300 ? -15.302 1.864 17.791 1.00 97.88 300 PHE A C 1
ATOM 2413 O O . PHE A 1 300 ? -16.080 1.408 18.627 1.00 97.88 300 PHE A O 1
ATOM 2420 N N . ALA A 1 301 ? -15.692 2.745 16.872 1.00 96.75 301 ALA A N 1
ATOM 2421 C CA . ALA A 1 301 ? -17.083 3.175 16.740 1.00 96.75 301 ALA A CA 1
ATOM 2422 C C . ALA A 1 301 ? -17.933 2.028 16.174 1.00 96.75 301 ALA A C 1
ATOM 2424 O O . ALA A 1 301 ? -17.588 1.479 15.122 1.00 96.75 301 ALA A O 1
ATOM 2425 N N . TYR A 1 302 ? -19.027 1.662 16.849 1.00 95.44 302 TYR A N 1
ATOM 2426 C CA . TYR A 1 302 ? -19.845 0.490 16.505 1.00 95.44 302 TYR A CA 1
ATOM 2427 C C . TYR A 1 302 ? -20.301 0.474 15.038 1.00 95.44 302 TYR A C 1
ATOM 2429 O O . TYR A 1 302 ? -20.182 -0.541 14.357 1.00 95.44 302 TYR A O 1
ATOM 2437 N N . GLN A 1 303 ? -20.726 1.620 14.508 1.00 93.75 303 GLN A N 1
ATOM 2438 C CA . GLN A 1 303 ? -21.178 1.778 13.124 1.00 93.75 303 GLN A CA 1
ATOM 2439 C C . GLN A 1 303 ? -20.066 1.609 12.071 1.00 93.75 303 GLN A C 1
ATOM 2441 O O . GLN A 1 303 ? -20.351 1.566 10.877 1.00 93.75 303 GLN A O 1
ATOM 2446 N N . THR A 1 304 ? -18.801 1.514 12.494 1.00 94.81 304 THR A N 1
ATOM 2447 C CA . THR A 1 304 ? -17.649 1.209 11.624 1.00 94.81 304 THR A CA 1
ATOM 2448 C C . THR A 1 304 ? -17.227 -0.261 11.674 1.00 94.81 304 THR A C 1
ATOM 2450 O O . THR A 1 304 ? -16.268 -0.650 11.002 1.00 94.81 304 THR A O 1
ATOM 2453 N N . VAL A 1 305 ? -17.926 -1.077 12.468 1.00 94.12 305 VAL A N 1
ATOM 2454 C CA . VAL A 1 305 ? -17.620 -2.490 12.691 1.00 94.12 305 VAL A CA 1
ATOM 2455 C C . VAL A 1 305 ? -18.521 -3.375 11.839 1.00 94.12 305 VAL A C 1
ATOM 2457 O O . VAL A 1 305 ? -19.724 -3.158 11.719 1.00 94.12 305 VAL A O 1
ATOM 2460 N N . VAL A 1 306 ? -17.926 -4.409 11.249 1.00 90.81 306 VAL A N 1
ATOM 2461 C CA . VAL A 1 306 ? -18.616 -5.389 10.412 1.00 90.81 306 VAL A CA 1
ATOM 2462 C C . VAL A 1 306 ? -18.787 -6.685 11.200 1.00 90.81 306 VAL A C 1
ATOM 2464 O O . VAL A 1 306 ? -17.808 -7.308 11.628 1.00 90.81 306 VAL A O 1
ATOM 2467 N N . LYS A 1 307 ? -20.044 -7.108 11.379 1.00 84.56 307 LYS A N 1
ATOM 2468 C CA . LYS A 1 307 ? -20.388 -8.429 11.925 1.00 84.56 307 LYS A CA 1
ATOM 2469 C C . LYS A 1 307 ? -20.042 -9.483 10.862 1.00 84.56 307 LYS A C 1
ATOM 2471 O O . LYS A 1 307 ? -20.491 -9.349 9.730 1.00 84.56 307 LYS A O 1
ATOM 2476 N N . VAL A 1 308 ? -19.195 -10.455 11.227 1.00 67.62 308 VAL A N 1
ATOM 2477 C CA . VAL A 1 308 ? -18.701 -11.612 10.440 1.00 67.62 308 VAL A CA 1
ATOM 2478 C C . VAL A 1 308 ? -18.993 -11.534 8.924 1.00 67.62 308 VAL A C 1
ATOM 2480 O O . VAL A 1 308 ? -20.064 -11.955 8.485 1.00 67.62 308 VAL A O 1
ATOM 2483 N N . PRO A 1 309 ? -18.060 -11.044 8.085 1.00 57.50 309 PRO A N 1
ATOM 2484 C CA . PRO A 1 309 ? -18.190 -11.195 6.645 1.00 57.50 309 PRO A CA 1
ATOM 2485 C C . PRO A 1 309 ? -18.193 -12.690 6.308 1.00 57.50 309 PRO A C 1
ATOM 2487 O O . PRO A 1 309 ? -17.476 -13.471 6.938 1.00 57.50 309 PRO A O 1
ATOM 2490 N N . ALA A 1 310 ? -18.963 -13.093 5.294 1.00 48.50 310 ALA A N 1
ATOM 2491 C CA . ALA A 1 310 ? -18.843 -14.410 4.670 1.00 48.50 310 ALA A CA 1
ATOM 2492 C C . ALA A 1 310 ? -17.467 -14.512 3.980 1.00 48.50 310 ALA A C 1
ATOM 2494 O O . ALA A 1 310 ? -17.333 -14.378 2.767 1.00 48.50 310 ALA A O 1
ATOM 2495 N N . CYS A 1 311 ? -16.411 -14.645 4.778 1.00 49.78 311 CYS A N 1
ATOM 2496 C CA . CYS A 1 311 ? -15.042 -14.769 4.324 1.00 49.78 311 CYS A CA 1
ATOM 2497 C C . CYS A 1 311 ? -14.793 -16.243 4.031 1.00 49.78 311 CYS A C 1
ATOM 2499 O O . CYS A 1 311 ? -14.822 -17.076 4.941 1.00 49.78 311 CYS A O 1
ATOM 2501 N N . LYS A 1 312 ? -14.500 -16.566 2.770 1.00 46.31 312 LYS A N 1
ATOM 2502 C CA . LYS A 1 312 ? -13.761 -17.788 2.470 1.00 46.31 312 LYS A CA 1
ATOM 2503 C C . LYS A 1 312 ? -12.364 -17.552 3.020 1.00 46.31 312 LYS A C 1
ATOM 2505 O O . LYS A 1 312 ? -11.556 -16.868 2.400 1.00 46.31 312 LYS A O 1
ATOM 2510 N N . HIS A 1 313 ? -12.122 -18.025 4.238 1.00 44.84 313 HIS A N 1
ATOM 2511 C CA . HIS A 1 313 ? -10.776 -18.055 4.788 1.00 44.84 313 HIS A CA 1
ATOM 2512 C C . HIS A 1 313 ? -9.853 -18.638 3.715 1.00 44.84 313 HIS A C 1
ATOM 2514 O O . HIS A 1 313 ? -10.211 -19.654 3.121 1.00 44.84 313 HIS A O 1
ATOM 2520 N N . CYS A 1 314 ? -8.712 -17.999 3.437 1.00 36.38 314 CYS A N 1
ATOM 2521 C CA . CYS A 1 314 ? -7.693 -18.618 2.598 1.00 36.38 314 CYS A CA 1
ATOM 2522 C C . CYS A 1 314 ? -7.386 -19.990 3.201 1.00 36.38 314 CYS A C 1
ATOM 2524 O O . CYS A 1 314 ? -6.800 -20.088 4.281 1.00 36.38 314 CYS A O 1
ATOM 2526 N N . GLU A 1 315 ? -7.836 -21.034 2.513 1.00 37.56 315 GLU A N 1
ATOM 2527 C CA . GLU A 1 315 ? -7.554 -22.438 2.764 1.00 37.56 315 GLU A CA 1
ATOM 2528 C C . GLU A 1 315 ? -6.059 -22.703 2.520 1.00 37.56 315 GLU A C 1
ATOM 2530 O O . GLU A 1 315 ? -5.673 -23.448 1.633 1.00 37.56 315 GLU A O 1
ATOM 2535 N N . ILE A 1 316 ? -5.180 -22.098 3.320 1.00 37.03 316 ILE A N 1
ATOM 2536 C CA . ILE A 1 316 ? -3.806 -22.594 3.490 1.00 37.03 316 ILE A CA 1
ATOM 2537 C C . ILE A 1 316 ? -3.823 -23.787 4.466 1.00 37.03 316 ILE A C 1
ATOM 2539 O O . ILE A 1 316 ? -2.902 -24.590 4.502 1.00 37.03 316 ILE A O 1
ATOM 2543 N N . THR A 1 317 ? -4.916 -23.976 5.215 1.00 36.03 317 THR A N 1
ATOM 2544 C CA . THR A 1 317 ? -5.086 -25.095 6.157 1.00 36.03 317 THR A CA 1
ATOM 2545 C C . THR A 1 317 ? -5.574 -26.397 5.507 1.00 36.03 317 THR A C 1
ATOM 2547 O O . THR A 1 317 ? -5.555 -27.422 6.172 1.00 36.03 317 THR A O 1
ATOM 2550 N N . ARG A 1 318 ? -5.981 -26.389 4.227 1.00 31.75 318 ARG A N 1
ATOM 2551 C CA . ARG A 1 318 ? -6.477 -27.584 3.508 1.00 31.75 318 ARG A CA 1
ATOM 2552 C C . ARG A 1 318 ? -5.521 -28.154 2.458 1.00 31.75 318 ARG A C 1
ATOM 2554 O O . ARG A 1 318 ? -5.852 -29.133 1.801 1.00 31.75 318 ARG A O 1
ATOM 2561 N N . GLN A 1 319 ? -4.311 -27.609 2.316 1.00 29.50 319 GLN A N 1
ATOM 2562 C CA . GLN A 1 319 ? -3.310 -28.209 1.421 1.00 29.50 319 GLN A CA 1
ATOM 2563 C C . GLN A 1 319 ? -2.725 -29.536 1.939 1.00 29.50 319 GLN A C 1
ATOM 2565 O O . GLN A 1 319 ? -2.014 -30.204 1.194 1.00 29.50 319 GLN A O 1
ATOM 2570 N N . SER A 1 320 ? -3.040 -29.959 3.169 1.00 31.62 320 SER A N 1
ATOM 2571 C CA . SER A 1 320 ? -2.703 -31.304 3.650 1.00 31.62 320 SER A CA 1
ATOM 2572 C C . SER A 1 320 ? -3.708 -32.386 3.237 1.00 31.62 320 SER A C 1
ATOM 2574 O O . SER A 1 320 ? -3.350 -33.553 3.289 1.00 31.62 320 SER A O 1
ATOM 2576 N N . GLU A 1 321 ? -4.926 -32.033 2.805 1.00 31.08 321 GLU A N 1
ATOM 2577 C CA . GLU A 1 321 ? -5.961 -33.012 2.409 1.00 31.08 321 GLU A CA 1
ATOM 2578 C C . GLU A 1 321 ? -6.024 -33.236 0.884 1.00 31.08 321 GLU A C 1
ATOM 2580 O O . GLU A 1 321 ? -6.561 -34.235 0.428 1.00 31.08 321 GLU A O 1
ATOM 2585 N N . LEU A 1 322 ? -5.411 -32.360 0.079 1.00 30.38 322 LEU A N 1
ATOM 2586 C CA . LEU A 1 322 ? -5.371 -32.461 -1.392 1.00 30.38 322 LEU A CA 1
ATOM 2587 C C . LEU A 1 322 ? -4.140 -33.210 -1.943 1.00 30.38 322 LEU A C 1
ATOM 2589 O O . LEU A 1 322 ? -3.860 -33.139 -3.135 1.00 30.38 322 LEU A O 1
ATOM 2593 N N . ARG A 1 323 ? -3.389 -33.922 -1.092 1.00 32.78 323 ARG A N 1
ATOM 2594 C CA . ARG A 1 323 ? -2.272 -34.792 -1.517 1.00 32.78 323 ARG A CA 1
ATOM 2595 C C . ARG A 1 323 ? -2.651 -36.270 -1.683 1.00 32.78 323 ARG A C 1
ATOM 2597 O O . ARG A 1 323 ? -1.778 -37.053 -2.030 1.00 32.78 323 ARG A O 1
ATOM 2604 N N . GLU A 1 324 ? -3.914 -36.643 -1.472 1.00 30.03 324 GLU A N 1
ATOM 2605 C CA . GLU A 1 324 ? -4.396 -38.020 -1.700 1.00 30.03 324 GLU A CA 1
ATOM 2606 C C . GLU A 1 324 ? -5.184 -38.213 -3.006 1.00 30.03 324 GLU A C 1
ATOM 2608 O O . GLU A 1 324 ? -5.532 -39.340 -3.340 1.00 30.03 324 GLU A O 1
ATOM 2613 N N . GLU A 1 325 ? -5.395 -37.163 -3.802 1.00 32.38 325 GLU A N 1
ATOM 2614 C CA . GLU A 1 325 ? -5.982 -37.287 -5.142 1.00 32.38 325 GLU A CA 1
ATOM 2615 C C . GLU A 1 325 ? -5.150 -36.520 -6.176 1.00 32.38 325 GLU A C 1
ATOM 2617 O O . GLU A 1 325 ? -5.542 -35.448 -6.634 1.00 32.38 325 GLU A O 1
ATOM 2622 N N . LEU A 1 326 ? -3.984 -37.075 -6.519 1.00 31.20 326 LEU A N 1
ATOM 2623 C CA . LEU A 1 326 ? -3.311 -36.910 -7.814 1.00 31.20 326 LEU A CA 1
ATOM 2624 C C . LEU A 1 326 ? -2.427 -38.125 -8.103 1.00 31.20 326 LEU A C 1
ATOM 2626 O O . LEU A 1 326 ? -1.585 -38.452 -7.236 1.00 31.20 326 LEU A O 1
#

InterPro domains:
  IPR027073 5'-3' exoribonuclease [PTHR12341] (1-229)
  IPR040992 5'-3' exoribonuclease 1, D1 domain [PF18332] (128-307)
  IPR041412 Xrn1, helical domain [PF17846] (1-74)
  IPR047007 5'-3' exoribonuclease 1, D1 domain superfamily [G3DSA:2.170.260.40] (135-315)